Protein AF-A0A0F9GEH4-F1 (afdb_monomer)

InterPro domains:
  IPR027417 P-loop containing nucleoside triphosphate hydrolase [G3DSA:3.40.50.300] (34-247)

Mean predicted aligned error: 7.77 Å

Structure (mmCIF, N/CA/C/O backbone):
data_AF-A0A0F9GEH4-F1
#
_entry.id   AF-A0A0F9GEH4-F1
#
loop_
_atom_site.group_PDB
_atom_site.id
_atom_site.type_symbol
_atom_site.label_atom_id
_atom_site.label_alt_id
_atom_site.label_comp_id
_atom_site.label_asym_id
_atom_site.label_entity_id
_atom_site.label_seq_id
_atom_site.pdbx_PDB_ins_code
_atom_site.Cartn_x
_atom_site.Cartn_y
_atom_site.Cartn_z
_atom_site.occupancy
_atom_site.B_iso_or_equiv
_atom_site.auth_seq_id
_atom_site.auth_comp_id
_atom_site.auth_asym_id
_atom_site.auth_atom_id
_atom_site.pdbx_PDB_model_num
ATOM 1 N N . MET A 1 1 ? -7.990 -0.704 -14.521 1.00 77.12 1 MET A N 1
ATOM 2 C CA . MET A 1 1 ? -7.442 -1.407 -15.724 1.00 77.12 1 MET A CA 1
ATOM 3 C C . MET A 1 1 ? -7.759 -2.908 -15.688 1.00 77.12 1 MET A C 1
ATOM 5 O O . MET A 1 1 ? -7.984 -3.430 -14.604 1.00 77.12 1 MET A O 1
ATOM 9 N N . LYS A 1 2 ? -7.783 -3.627 -16.829 1.00 74.94 2 LYS A N 1
ATOM 10 C CA . LYS A 1 2 ? -7.900 -5.105 -16.819 1.00 74.94 2 LYS A CA 1
ATOM 11 C C . LYS A 1 2 ? -6.582 -5.703 -16.314 1.00 74.94 2 LYS A C 1
ATOM 13 O O . LYS A 1 2 ? -5.524 -5.349 -16.824 1.00 74.94 2 LYS A O 1
ATOM 18 N N . VAL A 1 3 ? -6.656 -6.581 -15.318 1.00 84.31 3 VAL A N 1
ATOM 19 C CA . VAL A 1 3 ? -5.496 -7.221 -14.681 1.00 84.31 3 VAL A CA 1
ATOM 20 C C . VAL A 1 3 ? -5.747 -8.722 -14.561 1.00 84.31 3 VAL A C 1
ATOM 22 O O . VAL A 1 3 ? -6.878 -9.144 -14.318 1.00 84.31 3 VAL A O 1
ATOM 25 N N . SER A 1 4 ? -4.707 -9.521 -14.772 1.00 85.62 4 SER A N 1
ATOM 26 C CA . SER A 1 4 ? -4.730 -10.982 -14.672 1.00 85.62 4 SER A CA 1
ATOM 27 C C . SER A 1 4 ? -3.467 -11.463 -13.976 1.00 85.62 4 SER A C 1
ATOM 29 O O . SER A 1 4 ? -2.444 -10.789 -14.054 1.00 85.62 4 SER A O 1
ATOM 31 N N . SER A 1 5 ? -3.526 -12.640 -13.355 1.00 92.88 5 SER A N 1
ATOM 32 C CA . SER A 1 5 ? -2.370 -13.247 -12.693 1.00 92.88 5 SER A CA 1
ATOM 33 C C . SER A 1 5 ? -2.128 -14.695 -13.158 1.00 92.88 5 SER A C 1
ATOM 35 O O . SER A 1 5 ? -2.319 -15.642 -12.395 1.00 92.88 5 SER A O 1
ATOM 37 N N . PRO A 1 6 ? -1.817 -14.908 -14.453 1.00 95.94 6 PRO A N 1
ATOM 38 C CA . PRO A 1 6 ? -1.678 -16.251 -15.016 1.00 95.94 6 PRO A CA 1
ATOM 39 C C . PRO A 1 6 ? -0.417 -16.990 -14.549 1.00 95.94 6 PRO A C 1
ATOM 41 O O . PRO A 1 6 ? -0.386 -18.215 -14.610 1.00 95.94 6 PRO A O 1
ATOM 44 N N . PHE A 1 7 ? 0.614 -16.285 -14.079 1.00 97.12 7 PHE A N 1
ATOM 45 C CA . PHE A 1 7 ? 1.935 -16.850 -13.797 1.00 97.12 7 PHE A CA 1
ATOM 46 C C . PHE A 1 7 ? 2.242 -16.965 -12.303 1.00 97.12 7 PHE A C 1
ATOM 48 O O . PHE A 1 7 ? 3.172 -17.682 -11.938 1.00 97.12 7 PHE A O 1
ATOM 55 N N . ALA A 1 8 ? 1.471 -16.319 -11.423 1.00 94.81 8 ALA A N 1
ATOM 56 C CA . ALA A 1 8 ? 1.727 -16.315 -9.980 1.00 94.81 8 ALA A CA 1
ATOM 57 C C . ALA A 1 8 ? 1.872 -17.708 -9.351 1.00 94.81 8 ALA A C 1
ATOM 59 O O . ALA A 1 8 ? 2.676 -17.881 -8.439 1.00 94.81 8 ALA A O 1
ATOM 60 N N . HIS A 1 9 ? 1.162 -18.712 -9.870 1.00 95.62 9 HIS A N 1
ATOM 61 C CA . HIS A 1 9 ? 1.244 -20.097 -9.397 1.00 95.62 9 HIS A CA 1
ATOM 62 C C . HIS A 1 9 ? 2.633 -20.743 -9.585 1.00 95.62 9 HIS A C 1
ATOM 64 O O . HIS A 1 9 ? 2.925 -21.762 -8.964 1.00 95.62 9 HIS A O 1
ATOM 70 N N . HIS A 1 10 ? 3.510 -20.159 -10.411 1.00 96.38 10 HIS A N 1
ATOM 71 C CA . HIS A 1 10 ? 4.898 -20.600 -10.559 1.00 96.38 10 HIS A CA 1
ATOM 72 C C . HIS A 1 10 ? 5.825 -20.104 -9.442 1.00 96.38 10 HIS A C 1
ATOM 74 O O . HIS A 1 10 ? 6.960 -20.580 -9.349 1.00 96.38 10 HIS A O 1
ATOM 80 N N . ILE A 1 11 ? 5.383 -19.142 -8.625 1.00 97.12 11 ILE A N 1
ATOM 81 C CA . ILE A 1 11 ? 6.190 -18.545 -7.561 1.00 97.12 11 ILE A CA 1
ATOM 82 C C . ILE A 1 11 ? 5.881 -19.239 -6.232 1.00 97.12 11 ILE A C 1
ATOM 84 O O . ILE A 1 11 ? 4.749 -19.155 -5.754 1.00 97.12 11 ILE A O 1
ATOM 88 N N . PRO A 1 12 ? 6.869 -19.879 -5.581 1.00 97.25 12 PRO A N 1
ATOM 89 C CA . PRO A 1 12 ? 6.670 -20.411 -4.240 1.00 97.25 12 PRO A CA 1
ATOM 90 C C . PRO A 1 12 ? 6.350 -19.297 -3.237 1.00 97.25 12 PRO A C 1
ATOM 92 O O . PRO A 1 12 ? 6.928 -18.205 -3.293 1.00 97.25 12 PRO A O 1
ATOM 95 N N . VAL A 1 13 ? 5.439 -19.600 -2.311 1.00 94.69 13 VAL A N 1
ATOM 96 C CA . VAL A 1 13 ? 4.914 -18.658 -1.306 1.00 94.69 13 VAL A CA 1
ATOM 97 C C . VAL A 1 13 ? 5.566 -18.809 0.072 1.00 94.69 13 VAL A C 1
ATOM 99 O O . VAL A 1 13 ? 5.227 -18.087 1.004 1.00 94.69 13 VAL A O 1
ATOM 102 N N . ASP A 1 14 ? 6.525 -19.722 0.216 1.00 94.88 14 ASP A N 1
ATOM 103 C CA . ASP A 1 14 ? 7.392 -19.814 1.386 1.00 94.88 14 ASP A CA 1
ATOM 104 C C . ASP A 1 14 ? 8.752 -19.152 1.107 1.00 94.88 14 ASP A C 1
ATOM 106 O O . ASP A 1 14 ? 9.220 -19.092 -0.032 1.00 94.88 14 ASP A O 1
ATOM 110 N N . ILE A 1 15 ? 9.416 -18.657 2.153 1.00 93.12 15 ILE A N 1
ATOM 111 C CA . ILE A 1 15 ? 10.664 -17.891 2.009 1.00 93.12 15 ILE A CA 1
ATOM 112 C C . ILE A 1 15 ? 11.769 -18.723 1.341 1.00 93.12 15 ILE A C 1
ATOM 114 O O . ILE A 1 15 ? 12.485 -18.215 0.476 1.00 93.12 15 ILE A O 1
ATOM 118 N N . VAL A 1 16 ? 11.933 -19.991 1.730 1.00 95.62 16 VAL A N 1
ATOM 119 C CA . VAL A 1 16 ? 13.042 -20.832 1.255 1.00 95.62 16 VAL A CA 1
ATOM 120 C C . VAL A 1 16 ? 12.836 -21.198 -0.211 1.00 95.62 16 VAL A C 1
ATOM 122 O O . VAL A 1 16 ? 13.733 -20.981 -1.031 1.00 95.62 16 VAL A O 1
ATOM 125 N N . GLY A 1 17 ? 11.650 -21.694 -0.556 1.00 97.88 17 GLY A N 1
ATOM 126 C CA . GLY A 1 17 ? 11.253 -22.020 -1.917 1.00 97.88 17 GLY A CA 1
ATOM 127 C C . GLY A 1 17 ? 11.332 -20.805 -2.837 1.00 97.88 17 GLY A C 1
ATOM 128 O O . GLY A 1 17 ? 11.853 -20.915 -3.950 1.00 97.88 17 GLY A O 1
ATOM 129 N N . ASN A 1 18 ? 10.905 -19.630 -2.365 1.00 97.94 18 ASN A N 1
ATOM 130 C CA . ASN A 1 18 ? 10.960 -18.391 -3.136 1.00 97.94 18 ASN A CA 1
ATOM 131 C C . ASN A 1 18 ? 12.408 -17.975 -3.439 1.00 97.94 18 ASN A C 1
ATOM 133 O O . ASN A 1 18 ? 12.749 -17.715 -4.592 1.00 97.94 18 ASN A O 1
ATOM 137 N N . LEU A 1 19 ? 13.299 -17.998 -2.442 1.00 96.38 19 LEU A N 1
ATOM 138 C CA . LEU A 1 19 ? 14.721 -17.691 -2.644 1.00 96.38 19 LEU A CA 1
ATOM 139 C C . LEU A 1 19 ? 15.404 -18.689 -3.589 1.00 96.38 19 LEU A C 1
ATOM 141 O O . LEU A 1 19 ? 16.197 -18.293 -4.447 1.00 96.38 19 LEU A O 1
ATOM 145 N N . GLN A 1 20 ? 15.079 -19.980 -3.477 1.00 98.06 20 GLN A N 1
ATOM 146 C CA . GLN A 1 20 ? 15.567 -20.994 -4.413 1.00 98.06 20 GLN A CA 1
ATOM 147 C C . GLN A 1 20 ? 15.052 -20.747 -5.835 1.00 98.06 20 GLN A C 1
ATOM 149 O O . GLN A 1 20 ? 15.813 -20.900 -6.791 1.00 98.06 20 GLN A O 1
ATOM 154 N N . TRP A 1 21 ? 13.787 -20.348 -5.985 1.00 98.25 21 TRP A N 1
ATOM 155 C CA . TRP A 1 21 ? 13.207 -19.979 -7.274 1.00 98.25 21 TRP A CA 1
ATOM 156 C C . TRP A 1 21 ? 13.926 -18.772 -7.885 1.00 98.25 21 TRP A C 1
ATOM 158 O O . TRP A 1 21 ? 14.395 -18.869 -9.018 1.00 98.25 21 TRP A O 1
ATOM 168 N N . ARG A 1 22 ? 14.135 -17.697 -7.114 1.00 97.69 22 ARG A N 1
ATOM 169 C CA . ARG A 1 22 ? 14.882 -16.504 -7.555 1.00 97.69 22 ARG A CA 1
ATOM 170 C C . ARG A 1 22 ? 16.289 -16.862 -8.031 1.00 97.69 22 ARG A C 1
ATOM 172 O O . ARG A 1 22 ? 16.718 -16.400 -9.086 1.00 97.69 22 ARG A O 1
ATOM 179 N N . ARG A 1 23 ? 16.987 -17.744 -7.301 1.00 97.50 23 ARG A N 1
ATOM 180 C CA . ARG A 1 23 ? 18.309 -18.255 -7.701 1.00 97.50 23 ARG A CA 1
ATOM 181 C C . ARG A 1 23 ? 18.257 -18.998 -9.036 1.00 97.50 23 ARG A C 1
ATOM 183 O O . ARG A 1 23 ? 19.131 -18.793 -9.869 1.00 97.50 23 ARG A O 1
ATOM 190 N N . ARG A 1 24 ? 17.251 -19.856 -9.249 1.00 98.12 24 ARG A N 1
ATOM 191 C CA . ARG A 1 24 ? 17.086 -20.584 -10.520 1.00 98.12 24 ARG A CA 1
ATOM 192 C C . ARG A 1 24 ? 16.844 -19.633 -11.688 1.00 98.12 24 ARG A C 1
ATOM 194 O O . ARG A 1 24 ? 17.466 -19.814 -12.727 1.00 98.12 24 ARG A O 1
ATOM 201 N N . VAL A 1 25 ? 15.995 -18.619 -11.507 1.0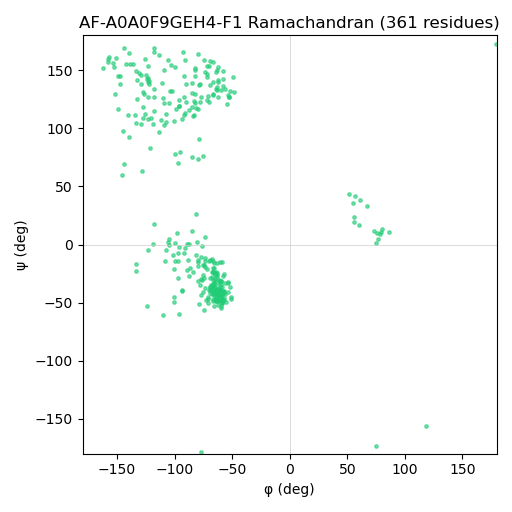0 98.00 25 VAL A N 1
ATOM 202 C CA . VAL A 1 25 ? 15.764 -17.598 -12.539 1.00 98.00 25 VAL A CA 1
ATOM 203 C C . VAL A 1 25 ? 17.054 -16.854 -12.862 1.00 98.00 25 VAL A C 1
ATOM 205 O O . VAL A 1 25 ? 17.407 -16.750 -14.031 1.00 98.00 25 VAL A O 1
ATOM 208 N N . LEU A 1 26 ? 17.792 -16.402 -11.845 1.00 96.88 26 LEU A N 1
ATOM 209 C CA . LEU A 1 26 ? 19.063 -15.710 -12.050 1.00 96.88 26 LEU A CA 1
ATOM 210 C C . LEU A 1 26 ? 20.070 -16.577 -12.816 1.00 96.88 26 LEU A C 1
ATOM 212 O O . LEU A 1 26 ? 20.634 -16.115 -13.801 1.00 96.88 26 LEU A O 1
ATOM 216 N N . ASN A 1 27 ? 20.262 -17.833 -12.402 1.00 97.94 27 ASN A N 1
ATOM 217 C CA . ASN A 1 27 ? 21.164 -18.754 -13.094 1.00 97.94 27 ASN A CA 1
ATOM 218 C C . ASN A 1 27 ? 20.747 -18.952 -14.553 1.00 97.94 27 ASN A C 1
ATOM 220 O O . ASN A 1 27 ? 21.594 -18.911 -15.438 1.00 97.94 27 ASN A O 1
ATOM 224 N N . ARG A 1 28 ? 19.441 -19.086 -14.816 1.00 98.06 28 ARG A N 1
ATOM 225 C CA . ARG A 1 28 ? 18.936 -19.240 -16.179 1.00 98.06 28 ARG A CA 1
ATOM 226 C C . ARG A 1 28 ? 19.199 -18.004 -17.042 1.00 98.06 28 ARG A C 1
ATOM 228 O O . ARG A 1 28 ? 19.584 -18.170 -18.190 1.00 98.06 28 ARG A O 1
ATOM 235 N N . VAL A 1 29 ? 19.036 -16.795 -16.499 1.00 97.75 29 VAL A N 1
ATOM 236 C CA . VAL A 1 29 ? 19.372 -15.543 -17.207 1.00 97.75 29 VAL A CA 1
ATOM 237 C C . VAL A 1 29 ? 20.875 -15.442 -17.489 1.00 97.75 29 VAL A C 1
ATOM 239 O O . VAL A 1 29 ? 21.269 -14.941 -18.536 1.00 97.75 29 VAL A O 1
ATOM 242 N N . LEU A 1 30 ? 21.727 -15.915 -16.575 1.00 96.31 30 LEU A N 1
ATOM 243 C CA . LEU A 1 30 ? 23.180 -15.923 -16.784 1.00 96.31 30 LEU A CA 1
ATOM 244 C C . LEU A 1 30 ? 23.610 -16.919 -17.871 1.00 96.31 30 LEU A C 1
ATOM 246 O O . LEU A 1 30 ? 24.537 -16.631 -18.622 1.00 96.31 30 LEU A O 1
ATOM 250 N N . GLU A 1 31 ? 22.949 -18.074 -17.952 1.00 97.75 31 GLU A N 1
ATOM 251 C CA . GLU A 1 31 ? 23.182 -19.083 -18.994 1.00 97.75 31 GLU A CA 1
ATOM 252 C C . GLU A 1 31 ? 22.621 -18.656 -20.359 1.00 97.75 31 GLU A C 1
ATOM 254 O O . GLU A 1 31 ? 23.223 -18.929 -21.395 1.00 97.75 31 GLU A O 1
ATOM 259 N N . ASP A 1 32 ? 21.463 -17.998 -20.357 1.00 97.69 32 ASP A N 1
ATOM 260 C CA . ASP A 1 32 ? 20.712 -17.586 -21.538 1.00 97.69 32 ASP A CA 1
ATOM 261 C C . ASP A 1 32 ? 20.126 -16.179 -21.314 1.00 97.69 32 ASP A C 1
ATOM 263 O O . ASP A 1 32 ? 19.021 -16.043 -20.775 1.00 97.69 32 ASP A O 1
ATOM 267 N N . PRO A 1 33 ? 20.844 -15.115 -21.728 1.00 95.69 33 PRO A N 1
ATOM 268 C CA . PRO A 1 33 ? 20.407 -13.736 -21.515 1.00 95.69 33 PRO A CA 1
ATOM 269 C C . PRO A 1 33 ? 19.035 -13.404 -22.110 1.00 95.69 33 PRO A C 1
ATOM 271 O O . PRO A 1 33 ? 18.348 -12.531 -21.583 1.00 95.69 33 PRO A O 1
ATOM 274 N N . SER A 1 34 ? 18.592 -14.120 -23.152 1.00 96.50 34 SER A N 1
ATOM 275 C CA . SER A 1 34 ? 17.262 -13.921 -23.751 1.00 96.50 34 SER A CA 1
ATOM 276 C C . SER A 1 34 ? 16.120 -14.298 -22.799 1.00 96.50 34 SER A C 1
ATOM 278 O O . SER A 1 34 ? 14.996 -13.811 -22.927 1.00 96.50 34 SER A O 1
ATOM 280 N N . TYR A 1 35 ? 16.406 -15.110 -21.775 1.00 98.00 35 TYR A N 1
ATOM 281 C CA . TYR A 1 35 ? 15.436 -15.459 -20.744 1.00 98.00 35 TYR A CA 1
ATOM 282 C C . TYR A 1 35 ? 15.002 -14.245 -19.907 1.00 98.00 35 TYR A C 1
ATOM 284 O O . TYR A 1 35 ? 13.892 -14.240 -19.370 1.00 98.00 35 TYR A O 1
ATOM 292 N N . ALA A 1 36 ? 15.830 -13.194 -19.825 1.00 97.62 36 ALA A N 1
ATOM 293 C CA . ALA A 1 36 ? 15.451 -11.946 -19.164 1.00 97.62 36 ALA A CA 1
ATOM 294 C C . ALA A 1 36 ? 14.219 -11.308 -19.826 1.00 97.62 36 ALA A C 1
ATOM 296 O O . ALA A 1 36 ? 13.314 -10.877 -19.114 1.00 97.62 36 ALA A O 1
ATOM 297 N N . ASP A 1 37 ? 14.131 -11.335 -21.160 1.00 97.06 37 ASP A N 1
ATOM 298 C CA . ASP A 1 37 ? 12.994 -10.781 -21.905 1.00 97.06 37 ASP A CA 1
ATOM 299 C C . ASP A 1 37 ? 11.702 -11.564 -21.636 1.00 97.06 37 ASP A C 1
ATOM 301 O O . ASP A 1 37 ? 10.622 -10.984 -21.516 1.00 97.06 37 ASP A O 1
ATOM 305 N N . ILE A 1 38 ? 11.805 -12.888 -21.476 1.00 97.25 38 ILE A N 1
ATOM 306 C CA . ILE A 1 38 ? 10.665 -13.749 -21.128 1.00 97.25 38 ILE A CA 1
ATOM 307 C C . ILE A 1 38 ? 10.137 -13.389 -19.734 1.00 97.25 38 ILE A C 1
ATOM 309 O O . ILE A 1 38 ? 8.933 -13.195 -19.547 1.00 97.25 38 ILE A O 1
ATOM 313 N N . ILE A 1 39 ? 11.035 -13.262 -18.753 1.00 98.19 39 ILE A N 1
ATOM 314 C CA . ILE A 1 39 ? 10.665 -12.871 -17.388 1.00 98.19 39 ILE A CA 1
ATOM 315 C C . ILE A 1 39 ? 10.103 -11.450 -17.362 1.00 98.19 39 ILE A C 1
ATOM 317 O O . ILE A 1 39 ? 9.093 -11.214 -16.700 1.00 98.19 39 ILE A O 1
ATOM 321 N N . TRP A 1 40 ? 10.697 -10.522 -18.113 1.00 98.06 40 TRP A N 1
ATOM 322 C CA . TRP A 1 40 ? 10.197 -9.158 -18.261 1.00 98.06 40 TRP A CA 1
ATOM 323 C C . TRP A 1 40 ? 8.748 -9.139 -18.748 1.00 98.06 40 TRP A C 1
ATOM 325 O O . TRP A 1 40 ? 7.892 -8.480 -18.155 1.00 98.06 40 TRP A O 1
ATOM 335 N N . GLN A 1 41 ? 8.445 -9.896 -19.807 1.00 96.81 41 GLN A N 1
ATOM 336 C CA . GLN A 1 41 ? 7.089 -10.002 -20.342 1.00 96.81 41 GLN A CA 1
ATOM 337 C C . GLN A 1 41 ? 6.119 -10.578 -19.308 1.00 96.81 41 GLN A C 1
ATOM 339 O O . GLN A 1 41 ? 5.050 -9.996 -19.102 1.00 96.81 41 GLN A O 1
ATOM 344 N N . ALA A 1 42 ? 6.500 -11.652 -18.608 1.00 97.56 42 ALA A N 1
ATOM 345 C CA . ALA A 1 42 ? 5.682 -12.234 -17.544 1.00 97.56 42 ALA A CA 1
ATOM 346 C C . ALA A 1 42 ? 5.392 -11.217 -16.426 1.00 97.56 42 ALA A C 1
ATOM 348 O O . ALA A 1 42 ? 4.232 -11.019 -16.062 1.00 97.56 42 ALA A O 1
ATOM 349 N N . CYS A 1 43 ? 6.419 -10.504 -15.955 1.00 98.19 43 CYS A N 1
ATOM 350 C CA . CYS A 1 43 ? 6.288 -9.429 -14.972 1.00 98.19 43 CYS A CA 1
ATOM 351 C C . CYS A 1 43 ? 5.373 -8.302 -15.466 1.00 98.19 43 CYS A C 1
ATOM 353 O O . CYS A 1 43 ? 4.544 -7.813 -14.706 1.00 98.19 43 CYS A O 1
ATOM 355 N N . SER A 1 44 ? 5.463 -7.921 -16.743 1.00 97.19 44 SER A N 1
ATOM 356 C CA . SER A 1 44 ? 4.635 -6.855 -17.318 1.00 97.19 44 SER A CA 1
ATOM 357 C C . SER A 1 44 ? 3.142 -7.202 -17.399 1.00 97.19 44 SER A C 1
ATOM 359 O O . SER A 1 44 ? 2.297 -6.299 -17.445 1.00 97.19 44 SER A O 1
ATOM 361 N N . ILE A 1 45 ? 2.806 -8.495 -17.422 1.00 97.00 45 ILE A N 1
ATOM 362 C CA . ILE A 1 45 ? 1.434 -9.012 -17.513 1.00 97.00 45 ILE A CA 1
ATOM 363 C C . ILE A 1 45 ? 0.860 -9.290 -16.121 1.00 97.00 45 ILE A C 1
ATOM 365 O O . ILE A 1 45 ? -0.311 -8.990 -15.880 1.00 97.00 45 ILE A O 1
ATOM 369 N N . ASP A 1 46 ? 1.674 -9.841 -15.220 1.00 98.12 46 ASP A N 1
ATOM 370 C CA . ASP A 1 46 ? 1.243 -10.383 -13.934 1.00 98.12 46 ASP A CA 1
ATOM 371 C C . ASP A 1 46 ? 1.903 -9.643 -12.751 1.00 98.12 46 ASP A C 1
ATOM 373 O O . ASP A 1 46 ? 3.073 -9.891 -12.433 1.00 98.12 46 ASP A O 1
ATOM 377 N N . PRO A 1 47 ? 1.161 -8.760 -12.052 1.00 98.12 47 PRO A N 1
ATOM 378 C CA . PRO A 1 47 ? 1.705 -8.004 -10.926 1.00 98.12 47 PRO A CA 1
ATOM 379 C C . PRO A 1 47 ? 2.087 -8.897 -9.745 1.00 98.12 47 PRO A C 1
ATOM 381 O O . PRO A 1 47 ? 3.028 -8.583 -9.024 1.00 98.12 47 PRO A O 1
ATOM 384 N N . ILE A 1 48 ? 1.392 -10.017 -9.536 1.00 98.38 48 ILE A N 1
ATOM 385 C CA . ILE A 1 48 ? 1.665 -10.910 -8.406 1.00 98.38 48 ILE A CA 1
ATOM 386 C C . ILE A 1 48 ? 2.936 -11.710 -8.677 1.00 98.38 48 ILE A C 1
ATOM 388 O O . ILE A 1 48 ? 3.772 -11.844 -7.785 1.00 98.38 48 ILE A O 1
ATOM 392 N N . PHE A 1 49 ? 3.121 -12.180 -9.915 1.00 98.50 49 PHE A N 1
ATOM 393 C CA . PHE A 1 49 ? 4.372 -12.807 -10.345 1.00 98.50 49 PHE A CA 1
ATOM 394 C C . PHE A 1 49 ? 5.563 -11.862 -10.153 1.00 98.50 49 PHE A C 1
ATOM 396 O O . PHE A 1 49 ? 6.577 -12.259 -9.580 1.00 98.50 49 PHE A O 1
ATOM 403 N N . TYR A 1 50 ? 5.420 -10.599 -10.565 1.00 98.56 50 TYR A N 1
ATOM 404 C CA . TYR A 1 50 ? 6.455 -9.583 -10.396 1.00 98.56 50 TYR A CA 1
ATOM 405 C C . TYR A 1 50 ? 6.775 -9.302 -8.917 1.00 98.56 50 TYR A C 1
ATOM 407 O O . TYR A 1 50 ? 7.934 -9.401 -8.507 1.00 98.56 50 TYR A O 1
ATOM 415 N N . ILE A 1 51 ? 5.760 -9.015 -8.093 1.00 98.31 51 ILE A N 1
ATOM 416 C CA . ILE A 1 51 ? 5.954 -8.656 -6.679 1.00 98.31 51 ILE A CA 1
ATOM 417 C C . ILE A 1 51 ? 6.520 -9.844 -5.890 1.00 98.31 51 ILE A C 1
ATOM 419 O O . ILE A 1 51 ? 7.582 -9.715 -5.278 1.00 98.31 51 ILE A O 1
ATOM 423 N N . ASN A 1 52 ? 5.886 -11.020 -5.955 1.00 98.44 52 ASN A N 1
ATOM 424 C CA . ASN A 1 52 ? 6.347 -12.195 -5.208 1.00 98.44 52 ASN A CA 1
ATOM 425 C C . ASN A 1 52 ? 7.706 -12.699 -5.716 1.00 98.44 52 ASN A C 1
ATOM 427 O O . ASN A 1 52 ? 8.519 -13.208 -4.935 1.00 98.44 52 ASN A O 1
ATOM 431 N N . GLY A 1 53 ? 7.955 -12.584 -7.023 1.00 98.00 53 GLY A N 1
ATOM 432 C CA . GLY A 1 53 ? 9.167 -13.067 -7.674 1.00 98.00 53 GLY A CA 1
ATOM 433 C C . GLY A 1 53 ? 10.381 -12.165 -7.465 1.00 98.00 53 GLY A C 1
ATOM 434 O O . GLY A 1 53 ? 11.485 -12.682 -7.322 1.00 98.00 53 GLY A O 1
ATOM 435 N N . PHE A 1 54 ? 10.205 -10.842 -7.404 1.00 98.00 54 PHE A N 1
ATOM 436 C CA . PHE A 1 54 ? 11.335 -9.901 -7.433 1.00 98.00 54 PHE A CA 1
ATOM 437 C C . PHE A 1 54 ? 11.266 -8.796 -6.380 1.00 98.00 54 PHE A C 1
ATOM 439 O O . PHE A 1 54 ? 12.312 -8.311 -5.951 1.00 98.00 54 PHE A O 1
ATOM 446 N N . GLY A 1 55 ? 10.081 -8.468 -5.867 1.00 97.56 55 GLY A N 1
ATOM 447 C CA . GLY A 1 55 ? 9.914 -7.471 -4.814 1.00 97.56 55 GLY A CA 1
ATOM 448 C C . GLY A 1 55 ? 10.600 -7.865 -3.504 1.00 97.56 55 GLY A C 1
ATOM 449 O O . GLY A 1 55 ? 10.723 -9.049 -3.167 1.00 97.56 55 GLY A O 1
ATOM 450 N N . TYR A 1 56 ? 11.029 -6.857 -2.749 1.00 97.38 56 TYR A N 1
ATOM 451 C CA . TYR A 1 56 ? 11.545 -6.991 -1.389 1.00 97.38 56 TYR A CA 1
ATOM 452 C C . TYR A 1 56 ? 10.861 -5.983 -0.465 1.00 97.38 56 TYR A C 1
ATOM 454 O O . TYR A 1 56 ? 10.530 -4.874 -0.879 1.00 97.38 56 TYR A O 1
ATOM 462 N N . THR A 1 57 ? 10.687 -6.360 0.797 1.00 95.44 57 THR A N 1
ATOM 463 C CA . THR A 1 57 ? 10.225 -5.487 1.881 1.00 95.44 57 THR A CA 1
ATOM 464 C C . THR A 1 57 ? 11.280 -5.372 2.968 1.00 95.44 57 THR A C 1
ATOM 466 O O . THR A 1 57 ? 12.243 -6.141 3.035 1.00 95.44 57 THR A O 1
ATOM 469 N N . TYR A 1 58 ? 11.073 -4.383 3.831 1.00 94.25 58 TYR A N 1
ATOM 470 C CA . TYR A 1 58 ? 11.916 -4.108 4.979 1.00 94.25 58 TYR A CA 1
ATOM 471 C C . TYR A 1 58 ? 11.124 -4.254 6.278 1.00 94.25 58 TYR A C 1
ATOM 473 O O . TYR A 1 58 ? 10.080 -3.621 6.451 1.00 94.25 58 TYR A O 1
ATOM 481 N N . ASN A 1 59 ? 11.646 -5.056 7.202 1.00 91.62 59 ASN A N 1
ATOM 482 C CA . ASN A 1 59 ? 11.137 -5.195 8.555 1.00 91.62 59 ASN A CA 1
ATOM 483 C C . ASN A 1 59 ? 12.288 -5.022 9.565 1.00 91.62 59 ASN A C 1
ATOM 485 O O . ASN A 1 59 ? 13.058 -5.961 9.775 1.00 91.62 59 ASN A O 1
ATOM 489 N N . PRO A 1 60 ? 12.393 -3.863 10.244 1.00 89.44 60 PRO A N 1
ATOM 490 C CA . PRO A 1 60 ? 13.484 -3.597 11.183 1.00 89.44 60 PRO A CA 1
ATOM 491 C C . PRO A 1 60 ? 13.437 -4.476 12.441 1.00 89.44 60 PRO A C 1
ATOM 493 O O . PRO A 1 60 ? 14.405 -4.513 13.191 1.00 89.44 60 PRO A O 1
ATOM 496 N N . ARG A 1 61 ? 12.325 -5.181 12.697 1.00 88.00 61 ARG A N 1
ATOM 497 C CA . ARG A 1 61 ? 12.185 -6.080 13.854 1.00 88.00 61 ARG A CA 1
ATOM 498 C C . ARG A 1 61 ? 12.963 -7.387 13.668 1.00 88.00 61 ARG A C 1
ATOM 500 O O . ARG A 1 61 ? 13.213 -8.089 14.640 1.00 88.00 61 ARG A O 1
ATOM 507 N N . LEU A 1 62 ? 13.348 -7.715 12.433 1.00 88.06 62 LEU A N 1
ATOM 508 C CA . LEU A 1 62 ? 14.147 -8.894 12.106 1.00 88.06 62 LEU A CA 1
ATOM 509 C C . LEU A 1 62 ? 15.625 -8.508 12.035 1.00 88.06 62 LEU A C 1
ATOM 511 O O . LEU A 1 62 ? 16.166 -8.308 10.951 1.00 88.06 62 LEU A O 1
ATOM 515 N N . VAL A 1 63 ? 16.261 -8.389 13.203 1.00 81.75 63 VAL A N 1
ATOM 516 C CA . VAL A 1 63 ? 17.610 -7.810 13.368 1.00 81.75 63 VAL A CA 1
ATOM 517 C C . VAL A 1 63 ? 18.647 -8.424 12.421 1.00 81.75 63 VAL A C 1
ATOM 519 O O . VAL A 1 63 ? 19.400 -7.697 11.782 1.00 81.75 63 VAL A O 1
ATOM 522 N N . GLU A 1 64 ? 18.668 -9.750 12.276 1.00 86.31 64 GLU A N 1
ATOM 523 C CA . GLU A 1 64 ? 19.660 -10.430 11.431 1.00 86.31 64 GLU A CA 1
ATOM 524 C C . GLU A 1 64 ? 19.367 -10.318 9.929 1.00 86.31 64 GLU A C 1
ATOM 526 O O . GLU A 1 64 ? 20.278 -10.370 9.102 1.00 86.31 64 GLU A O 1
ATOM 531 N N . ARG A 1 65 ? 18.086 -10.224 9.552 1.00 87.12 65 ARG A N 1
ATOM 532 C CA . ARG A 1 65 ? 17.624 -10.290 8.156 1.00 87.12 65 ARG A CA 1
ATOM 533 C C . ARG A 1 65 ? 16.445 -9.342 7.934 1.00 87.12 65 ARG A C 1
ATOM 535 O O . ARG A 1 65 ? 15.326 -9.798 7.696 1.00 87.12 65 ARG A O 1
ATOM 542 N N . PRO A 1 66 ? 16.679 -8.020 7.981 1.00 89.50 66 PRO A N 1
ATOM 543 C CA . PRO A 1 66 ? 15.596 -7.049 7.898 1.00 89.50 66 PRO A CA 1
ATOM 544 C C . PRO A 1 66 ? 15.027 -6.923 6.480 1.00 89.50 66 PRO A C 1
ATOM 546 O O . PRO A 1 66 ? 13.910 -6.445 6.309 1.00 89.50 66 PRO A O 1
ATOM 549 N N . ARG A 1 67 ? 15.771 -7.361 5.456 1.00 93.81 67 ARG A N 1
ATOM 550 C CA . ARG A 1 67 ? 15.302 -7.449 4.069 1.00 93.81 67 ARG A CA 1
ATOM 551 C C . ARG A 1 67 ? 14.682 -8.819 3.806 1.00 93.81 67 ARG A C 1
ATOM 553 O O . ARG A 1 67 ? 15.377 -9.831 3.899 1.00 93.81 67 ARG A O 1
ATOM 560 N N . LEU A 1 68 ? 13.422 -8.839 3.381 1.00 93.75 68 LEU A N 1
ATOM 561 C CA . LEU A 1 68 ? 12.672 -10.061 3.089 1.00 93.75 68 LEU A CA 1
ATOM 562 C C . LEU A 1 68 ? 12.103 -10.044 1.668 1.00 93.75 68 LEU A C 1
ATOM 564 O O . LEU A 1 68 ? 11.713 -8.975 1.197 1.00 93.75 68 LEU A O 1
ATOM 568 N N . PRO A 1 69 ? 12.015 -11.198 0.978 1.00 96.56 69 PRO A N 1
ATOM 569 C CA . PRO A 1 69 ? 11.201 -11.306 -0.229 1.00 96.56 69 PRO A CA 1
ATOM 570 C C . PRO A 1 69 ? 9.778 -10.808 0.044 1.00 96.56 69 PRO A C 1
ATOM 572 O O . PRO A 1 69 ? 9.166 -11.201 1.040 1.00 96.56 69 PRO A O 1
ATOM 575 N N . PHE A 1 70 ? 9.246 -9.951 -0.829 1.00 97.38 70 PHE A N 1
ATOM 576 C CA . PHE A 1 70 ? 7.880 -9.456 -0.692 1.00 97.38 70 PHE A CA 1
ATOM 577 C C . PHE A 1 70 ? 6.877 -10.492 -1.202 1.00 97.38 70 PHE A C 1
ATOM 579 O O . PHE A 1 70 ? 6.296 -10.351 -2.272 1.00 97.38 70 PHE A O 1
ATOM 586 N N . ILE A 1 71 ? 6.685 -11.552 -0.426 1.00 97.38 71 ILE A N 1
ATOM 587 C CA . ILE A 1 71 ? 5.670 -12.562 -0.708 1.00 97.38 71 ILE A CA 1
ATOM 588 C C . ILE A 1 71 ? 4.339 -12.047 -0.164 1.00 97.38 71 ILE A C 1
ATOM 590 O O . ILE A 1 71 ? 4.169 -11.916 1.049 1.00 97.38 71 ILE A O 1
ATOM 594 N N . LEU A 1 72 ? 3.413 -11.722 -1.063 1.00 97.81 72 LEU A N 1
ATOM 595 C CA . LEU A 1 72 ? 2.093 -11.218 -0.706 1.00 97.81 72 LEU A CA 1
ATOM 596 C C . LEU A 1 72 ? 1.297 -12.278 0.055 1.00 97.81 72 LEU A C 1
ATOM 598 O O . LEU A 1 72 ? 1.191 -13.430 -0.369 1.00 97.81 72 LEU A O 1
ATOM 602 N N . TYR A 1 73 ? 0.665 -11.857 1.147 1.00 97.56 73 TYR A N 1
ATOM 603 C CA . TYR A 1 73 ? -0.363 -12.664 1.795 1.00 97.56 73 TYR A CA 1
ATOM 604 C C . TYR A 1 73 ? -1.622 -12.753 0.918 1.00 97.56 73 TYR A C 1
ATOM 606 O O . TYR A 1 73 ? -1.858 -11.849 0.114 1.00 97.56 73 TYR A O 1
ATOM 614 N N . PRO A 1 74 ? -2.486 -13.770 1.101 1.00 96.56 74 PRO A N 1
ATOM 615 C CA . PRO A 1 74 ? -3.687 -13.943 0.276 1.00 96.56 74 PRO A CA 1
ATOM 616 C C . PRO A 1 74 ? -4.558 -12.681 0.174 1.00 96.56 74 PRO A C 1
ATOM 618 O O . PRO A 1 74 ? -4.863 -12.225 -0.923 1.00 96.56 74 PRO A O 1
ATOM 621 N N . PHE A 1 75 ? -4.841 -12.019 1.302 1.00 97.25 75 PHE A N 1
ATOM 622 C CA . PHE A 1 75 ? -5.624 -10.776 1.303 1.00 97.25 75 PHE A CA 1
ATOM 623 C C . PHE A 1 75 ? -4.923 -9.609 0.580 1.00 97.25 75 PHE A C 1
ATOM 625 O O . PHE A 1 75 ? -5.578 -8.695 0.082 1.00 97.25 75 PHE A O 1
ATOM 632 N N . GLN A 1 76 ? -3.587 -9.618 0.520 1.00 98.19 76 GLN A N 1
ATOM 633 C CA . GLN A 1 76 ? -2.809 -8.615 -0.207 1.00 98.19 76 GLN A CA 1
ATOM 634 C C . GLN A 1 76 ? -2.790 -8.903 -1.709 1.00 98.19 76 GLN A C 1
ATOM 636 O O . GLN A 1 76 ? -2.767 -7.952 -2.485 1.00 98.19 76 GLN A O 1
ATOM 641 N N . VAL A 1 77 ? -2.842 -10.174 -2.126 1.00 97.81 77 VAL A N 1
ATOM 642 C CA . VAL A 1 77 ? -3.030 -10.558 -3.536 1.00 97.81 77 VAL A CA 1
ATOM 643 C C . VAL A 1 77 ? -4.352 -9.992 -4.048 1.00 97.81 77 VAL A C 1
ATOM 645 O O . VAL A 1 77 ? -4.356 -9.243 -5.027 1.00 97.81 77 VAL A O 1
ATOM 648 N N . ASP A 1 78 ? -5.451 -10.254 -3.337 1.00 96.38 78 ASP A N 1
ATOM 649 C CA . ASP A 1 78 ? -6.766 -9.696 -3.676 1.00 96.38 78 ASP A CA 1
ATOM 650 C C . ASP A 1 78 ? -6.740 -8.161 -3.668 1.00 96.38 78 ASP A C 1
ATOM 652 O O . ASP A 1 78 ? -7.254 -7.506 -4.579 1.00 96.38 78 ASP A O 1
ATOM 656 N N . GLY A 1 79 ? -6.065 -7.587 -2.669 1.00 97.44 79 GLY A N 1
ATOM 657 C CA . GLY A 1 79 ? -5.866 -6.153 -2.528 1.00 97.44 79 GLY A CA 1
ATOM 658 C C . GLY A 1 79 ? -5.152 -5.498 -3.712 1.00 97.44 79 GLY A C 1
ATOM 659 O O . GLY A 1 79 ? -5.658 -4.516 -4.250 1.00 97.44 79 GLY A O 1
ATOM 660 N N . ILE A 1 80 ? -4.008 -6.039 -4.153 1.00 98.00 80 ILE A N 1
ATOM 661 C CA . ILE A 1 80 ? -3.267 -5.543 -5.328 1.00 98.00 80 ILE A CA 1
ATOM 662 C C . ILE A 1 80 ? -4.163 -5.551 -6.566 1.00 98.00 80 ILE A C 1
ATOM 664 O O . ILE A 1 80 ? -4.225 -4.559 -7.297 1.00 98.00 80 ILE A O 1
ATOM 668 N N . LEU A 1 81 ? -4.863 -6.662 -6.806 1.00 97.38 81 LEU A N 1
ATOM 669 C CA . LEU A 1 81 ? -5.701 -6.812 -7.991 1.00 97.38 81 LEU A CA 1
ATOM 670 C C . LEU A 1 81 ? -6.861 -5.813 -7.985 1.00 97.38 81 LEU A C 1
ATOM 672 O O . LEU A 1 81 ? -7.170 -5.236 -9.027 1.00 97.38 81 LEU A O 1
ATOM 676 N N . GLU A 1 82 ? -7.483 -5.575 -6.832 1.00 97.38 82 GLU A N 1
ATOM 677 C CA . GLU A 1 82 ? -8.559 -4.592 -6.716 1.00 97.38 82 GLU A CA 1
ATOM 678 C C . GLU A 1 82 ? -8.053 -3.150 -6.847 1.00 97.38 82 GLU A C 1
ATOM 680 O O . GLU A 1 82 ? -8.670 -2.350 -7.549 1.00 97.38 82 GLU A O 1
ATOM 685 N N . ILE A 1 83 ? -6.888 -2.829 -6.278 1.00 98.44 83 ILE A N 1
ATOM 686 C CA . ILE A 1 83 ? -6.253 -1.515 -6.449 1.00 98.44 83 ILE A CA 1
ATOM 687 C C . ILE A 1 83 ? -5.979 -1.236 -7.933 1.00 98.44 83 ILE A C 1
ATOM 689 O O . ILE A 1 83 ? -6.347 -0.180 -8.443 1.00 98.44 83 ILE A O 1
ATOM 693 N N . ILE A 1 84 ? -5.404 -2.190 -8.673 1.00 98.12 84 ILE A N 1
ATOM 694 C CA . ILE A 1 84 ? -5.126 -2.020 -10.112 1.00 98.12 84 ILE A CA 1
ATOM 695 C C . ILE A 1 84 ? -6.423 -1.892 -10.936 1.00 98.12 84 ILE A C 1
ATOM 697 O O . ILE A 1 84 ? -6.465 -1.172 -11.945 1.00 98.12 84 ILE A O 1
ATOM 701 N N . LYS A 1 85 ? -7.504 -2.569 -10.528 1.00 97.00 85 LYS A N 1
ATOM 702 C CA . LYS A 1 85 ? -8.825 -2.396 -11.154 1.00 97.00 85 LYS A CA 1
ATOM 703 C C . LYS A 1 85 ? -9.368 -0.987 -10.929 1.00 97.00 85 LYS A C 1
ATOM 705 O O . LYS A 1 85 ? -9.840 -0.397 -11.903 1.00 97.00 85 LYS A O 1
ATOM 710 N N . ALA A 1 86 ? -9.254 -0.462 -9.708 1.00 97.25 86 ALA A N 1
ATOM 711 C CA . ALA A 1 86 ? -9.700 0.878 -9.335 1.00 97.25 86 ALA A CA 1
ATOM 712 C C . ALA A 1 86 ? -8.963 1.982 -10.102 1.00 97.25 86 ALA A C 1
ATOM 714 O O . ALA A 1 86 ? -9.605 2.923 -10.568 1.00 97.25 86 ALA A O 1
ATOM 715 N N . ILE A 1 87 ? -7.654 1.817 -10.339 1.00 97.31 87 ILE A N 1
ATOM 716 C CA . ILE A 1 87 ? -6.833 2.794 -11.066 1.00 97.31 87 ILE A CA 1
ATOM 717 C C . ILE A 1 87 ? -7.421 3.121 -12.449 1.00 97.31 87 ILE A C 1
ATOM 719 O O . ILE A 1 87 ? -7.593 2.250 -13.316 1.00 97.31 87 ILE A O 1
ATOM 723 N N . GLY A 1 88 ? -7.706 4.415 -12.632 1.00 93.75 88 GLY A N 1
ATOM 724 C CA . GLY A 1 88 ? -8.341 5.005 -13.812 1.00 93.75 88 GLY A CA 1
ATOM 725 C C . GLY A 1 88 ? -9.858 4.791 -13.916 1.00 93.75 88 GLY A C 1
ATOM 726 O O . GLY A 1 88 ? -10.436 5.162 -14.933 1.00 93.75 88 GLY A O 1
ATOM 727 N N . SER A 1 89 ? -10.500 4.184 -12.913 1.00 95.06 89 SER A N 1
ATOM 728 C CA . SER A 1 89 ? -11.912 3.784 -12.961 1.00 95.06 89 SER A CA 1
ATOM 729 C C . SER A 1 89 ? -12.765 4.351 -11.829 1.00 95.06 89 SER A C 1
ATOM 731 O O . SER A 1 89 ? -13.834 4.881 -12.120 1.00 95.06 89 SER A O 1
ATOM 733 N N . HIS A 1 90 ? -12.369 4.168 -10.569 1.00 96.44 90 HIS A N 1
ATOM 734 C CA . HIS A 1 90 ? -13.189 4.551 -9.420 1.00 96.44 90 HIS A CA 1
ATOM 735 C C . HIS A 1 90 ? -12.347 4.771 -8.163 1.00 96.44 90 HIS A C 1
ATOM 737 O O . HIS A 1 90 ? -11.220 4.289 -8.059 1.00 96.44 90 HIS A O 1
ATOM 743 N N . ASP A 1 91 ? -12.925 5.471 -7.190 1.00 98.25 91 ASP A N 1
ATOM 744 C CA . ASP A 1 91 ? -12.333 5.636 -5.866 1.00 98.25 91 ASP A CA 1
ATOM 745 C C . ASP A 1 91 ? -12.385 4.337 -5.050 1.00 98.25 91 ASP A C 1
ATOM 747 O O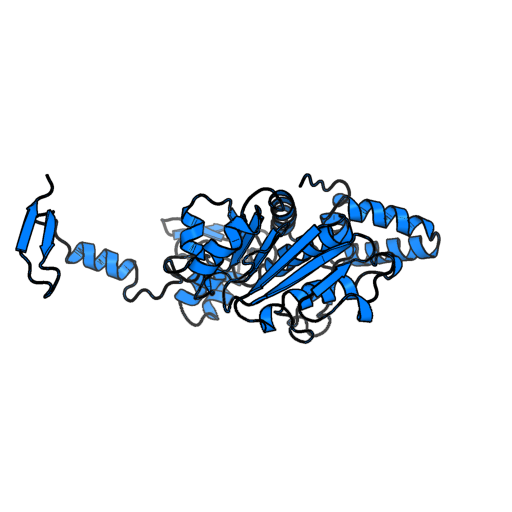 . ASP A 1 91 ? -13.371 3.594 -5.088 1.00 98.25 91 ASP A O 1
ATOM 751 N N . LEU A 1 92 ? -11.343 4.103 -4.255 1.00 98.56 92 LEU A N 1
ATOM 752 C CA . LEU A 1 92 ? -11.190 2.930 -3.406 1.00 98.56 92 LEU A CA 1
ATOM 753 C C . LEU A 1 92 ? -10.766 3.342 -1.997 1.00 98.56 92 LEU A C 1
ATOM 755 O O . LEU A 1 92 ? -9.752 4.011 -1.811 1.00 98.56 92 LEU A O 1
ATOM 759 N N . LEU A 1 93 ? -11.518 2.910 -0.992 1.00 98.62 93 LEU A N 1
ATOM 760 C CA . LEU A 1 93 ? -11.209 3.157 0.412 1.00 98.62 93 LEU A CA 1
ATOM 761 C C . LEU A 1 93 ? -10.667 1.881 1.065 1.00 98.62 93 LEU A C 1
ATOM 763 O O . LEU A 1 93 ? -11.331 0.850 1.067 1.00 98.62 93 LEU A O 1
ATOM 767 N N . ILE A 1 94 ? -9.461 1.946 1.618 1.00 98.56 94 ILE A N 1
ATOM 768 C CA . ILE A 1 94 ? -8.765 0.838 2.273 1.00 98.56 94 ILE A CA 1
ATOM 769 C C . ILE A 1 94 ? -8.736 1.101 3.775 1.00 98.56 94 ILE A C 1
ATOM 771 O O . ILE A 1 94 ? -7.919 1.881 4.269 1.00 98.56 94 ILE A O 1
ATOM 775 N N . GLU A 1 95 ? -9.606 0.405 4.503 1.00 97.88 95 GLU A N 1
ATOM 776 C CA . GLU A 1 95 ? -9.597 0.407 5.961 1.00 97.88 95 GLU A CA 1
ATOM 777 C C . GLU A 1 95 ? -8.730 -0.738 6.480 1.00 97.88 95 GLU A C 1
ATOM 779 O O . GLU A 1 95 ? -8.883 -1.891 6.072 1.00 97.88 95 GLU A O 1
ATOM 784 N N . LYS A 1 96 ? -7.779 -0.416 7.356 1.00 97.88 96 LYS A N 1
ATOM 785 C CA . LYS A 1 96 ? -6.746 -1.363 7.781 1.00 97.88 96 LYS A CA 1
ATOM 786 C C . LYS A 1 96 ? -6.543 -1.372 9.285 1.00 97.88 96 LYS A C 1
ATOM 788 O O . LYS A 1 96 ? -6.649 -0.331 9.924 1.00 97.88 96 LYS A O 1
ATOM 793 N N . SER A 1 97 ? -6.159 -2.528 9.816 1.00 98.06 97 SER A N 1
ATOM 794 C CA . SER A 1 97 ? -5.432 -2.616 11.083 1.00 98.06 97 SER A CA 1
ATOM 795 C C . SER A 1 97 ? -3.979 -2.170 10.853 1.00 98.06 97 SER A C 1
ATOM 797 O O . SER A 1 97 ? -3.464 -2.221 9.724 1.00 98.06 97 SER A O 1
ATOM 799 N N . ARG A 1 98 ? -3.276 -1.760 11.910 1.00 94.31 98 ARG A N 1
ATOM 800 C CA . ARG A 1 98 ? -1.843 -1.452 11.876 1.00 94.31 98 ARG A CA 1
ATOM 801 C C . ARG A 1 98 ? -1.051 -2.662 11.398 1.00 94.31 98 ARG A C 1
ATOM 803 O O . ARG A 1 98 ? -1.389 -3.818 11.661 1.00 94.31 98 ARG A O 1
ATOM 810 N N . ASP A 1 99 ? 0.065 -2.378 10.729 1.00 93.00 99 ASP A N 1
ATOM 811 C CA . ASP A 1 99 ? 1.074 -3.388 10.399 1.00 93.00 99 ASP A CA 1
ATOM 812 C C . ASP A 1 99 ? 0.528 -4.518 9.503 1.00 93.00 99 ASP A C 1
ATOM 814 O O . ASP A 1 99 ? 0.834 -5.687 9.698 1.00 93.00 99 ASP A O 1
ATOM 818 N N . THR A 1 100 ? -0.343 -4.172 8.551 1.00 95.62 100 THR A N 1
ATOM 819 C CA . THR A 1 100 ? -0.943 -5.089 7.555 1.00 95.62 100 THR A CA 1
ATOM 820 C C . THR A 1 100 ? -0.340 -4.935 6.154 1.00 95.62 100 THR A C 1
ATOM 822 O O . THR A 1 100 ? -0.731 -5.630 5.218 1.00 95.62 100 THR A O 1
ATOM 825 N N . GLY A 1 101 ? 0.625 -4.023 5.987 1.00 95.75 101 GLY A N 1
ATOM 826 C CA . GLY A 1 101 ? 1.353 -3.820 4.730 1.00 95.75 101 GLY A CA 1
ATOM 827 C C . GLY A 1 101 ? 0.614 -3.012 3.656 1.00 95.75 101 GLY A C 1
ATOM 828 O O . GLY A 1 101 ? 1.099 -2.937 2.533 1.00 95.75 101 GLY A O 1
ATOM 829 N N . ALA A 1 102 ? -0.516 -2.367 3.964 1.00 97.19 102 ALA A N 1
ATOM 830 C CA . ALA A 1 102 ? -1.331 -1.684 2.951 1.00 97.19 102 ALA A CA 1
ATOM 831 C C . ALA A 1 102 ? -0.584 -0.610 2.138 1.00 97.19 102 ALA A C 1
ATOM 833 O O . ALA A 1 102 ? -0.749 -0.544 0.924 1.00 97.19 102 ALA A O 1
ATOM 834 N N . SER A 1 103 ? 0.271 0.204 2.770 1.00 97.25 103 SER A N 1
ATOM 835 C CA . SER A 1 103 ? 1.032 1.231 2.043 1.00 97.25 103 SER A CA 1
ATOM 836 C C . SER A 1 103 ? 2.061 0.601 1.092 1.00 97.25 103 SER A C 1
ATOM 838 O O . SER A 1 103 ? 2.250 1.109 -0.004 1.00 97.25 103 SER A O 1
ATOM 840 N N . TRP A 1 104 ? 2.670 -0.540 1.454 1.00 98.12 104 TRP A N 1
ATOM 841 C CA . TRP A 1 104 ? 3.528 -1.309 0.538 1.00 98.12 104 TRP A CA 1
ATOM 842 C C . TRP A 1 104 ? 2.743 -1.847 -0.656 1.00 98.12 104 TRP A C 1
ATOM 844 O O . TRP A 1 104 ? 3.206 -1.739 -1.788 1.00 98.12 104 TRP A O 1
ATOM 854 N N . VAL A 1 105 ? 1.550 -2.389 -0.409 1.00 98.44 105 VAL A N 1
ATOM 855 C CA . VAL A 1 105 ? 0.636 -2.877 -1.450 1.00 98.44 105 VAL A CA 1
ATOM 856 C C . VAL A 1 105 ? 0.265 -1.738 -2.414 1.00 98.44 105 VAL A C 1
ATOM 858 O O . VAL A 1 105 ? 0.425 -1.880 -3.624 1.00 98.44 105 VAL A O 1
ATOM 861 N N . CYS A 1 106 ? -0.139 -0.573 -1.898 1.00 98.56 106 CYS A N 1
ATOM 862 C CA . CYS A 1 106 ? -0.471 0.593 -2.725 1.00 98.56 106 CYS A CA 1
ATOM 863 C C . CYS A 1 106 ? 0.734 1.092 -3.539 1.00 98.56 106 CYS A C 1
ATOM 865 O O . CYS A 1 106 ? 0.619 1.280 -4.751 1.00 98.56 106 CYS A O 1
ATOM 867 N N . SER A 1 107 ? 1.898 1.262 -2.898 1.00 98.50 107 SER A N 1
ATOM 868 C CA . SER A 1 107 ? 3.128 1.688 -3.575 1.00 98.50 107 SER A CA 1
ATOM 869 C C . SER A 1 107 ? 3.562 0.700 -4.659 1.00 98.50 107 SER A C 1
ATOM 871 O O . SER A 1 107 ? 3.975 1.135 -5.727 1.00 98.50 107 SER A O 1
ATOM 873 N N . SER A 1 108 ? 3.412 -0.608 -4.427 1.00 98.56 108 SER A N 1
ATOM 874 C CA . SER A 1 108 ? 3.762 -1.644 -5.412 1.00 98.56 108 SER A CA 1
ATOM 875 C C . SER A 1 108 ? 2.819 -1.644 -6.612 1.00 98.56 108 SER A C 1
ATOM 877 O O . SER A 1 108 ? 3.262 -1.851 -7.734 1.00 98.56 108 SER A O 1
ATOM 879 N N . ALA A 1 109 ? 1.525 -1.374 -6.410 1.00 98.56 109 ALA A N 1
ATOM 880 C CA . ALA A 1 109 ? 0.582 -1.244 -7.520 1.00 98.56 109 ALA A CA 1
ATOM 881 C C . ALA A 1 109 ? 0.908 -0.031 -8.411 1.00 98.56 109 ALA A C 1
ATOM 883 O O . ALA A 1 109 ? 0.845 -0.133 -9.637 1.00 98.56 109 ALA A O 1
ATOM 884 N N . PHE A 1 110 ? 1.277 1.105 -7.805 1.00 98.69 110 PHE A N 1
ATOM 885 C CA . PHE A 1 110 ? 1.714 2.295 -8.543 1.00 98.69 110 PHE A CA 1
ATOM 886 C C . PHE A 1 110 ? 3.039 2.045 -9.264 1.00 98.69 110 PHE A C 1
ATOM 888 O O . PHE A 1 110 ? 3.137 2.346 -10.450 1.00 98.69 110 PHE A O 1
ATOM 895 N N . GLU A 1 111 ? 4.024 1.454 -8.581 1.00 98.69 111 GLU A N 1
ATOM 896 C CA . GLU A 1 111 ? 5.325 1.126 -9.168 1.00 98.69 111 GLU A CA 1
ATOM 897 C C . GLU A 1 111 ? 5.177 0.153 -10.340 1.00 98.69 111 GLU A C 1
ATOM 899 O O . GLU A 1 111 ? 5.667 0.456 -11.418 1.00 98.69 111 GLU A O 1
ATOM 904 N N . TRP A 1 112 ? 4.415 -0.935 -10.205 1.00 98.69 112 TRP A N 1
ATOM 905 C CA . TRP A 1 112 ? 4.218 -1.899 -11.292 1.00 98.69 112 TRP A CA 1
ATOM 906 C C . TRP A 1 112 ? 3.599 -1.261 -12.546 1.00 98.69 112 TRP A C 1
ATOM 908 O O . TRP A 1 112 ? 4.045 -1.496 -13.672 1.00 98.69 112 TRP A O 1
ATOM 918 N N . LEU A 1 113 ? 2.586 -0.405 -12.377 1.00 98.50 113 LEU A N 1
ATOM 919 C CA . LEU A 1 113 ? 1.993 0.319 -13.502 1.00 98.50 113 LEU A CA 1
ATOM 920 C C . LEU A 1 113 ? 2.963 1.346 -14.096 1.00 98.50 113 LEU A C 1
ATOM 922 O O . LEU A 1 113 ? 3.077 1.435 -15.315 1.00 98.50 113 LEU A O 1
ATOM 926 N N . TRP A 1 114 ? 3.688 2.086 -13.258 1.00 98.62 114 TRP A N 1
ATOM 927 C CA . TRP A 1 114 ? 4.745 3.006 -13.683 1.00 98.62 114 TRP A CA 1
ATOM 928 C C . TRP A 1 114 ? 5.857 2.285 -14.465 1.00 98.62 114 TRP A C 1
ATOM 930 O O . TRP A 1 114 ? 6.371 2.810 -15.457 1.00 98.62 114 TRP A O 1
ATOM 940 N N . HIS A 1 115 ? 6.181 1.056 -14.069 1.00 98.62 115 HIS A N 1
ATOM 941 C CA . HIS A 1 115 ? 7.217 0.223 -14.663 1.00 98.62 115 HIS A CA 1
ATOM 942 C C . HIS A 1 115 ? 6.817 -0.277 -16.056 1.00 98.62 115 HIS A C 1
ATOM 944 O O . HIS A 1 115 ? 7.612 -0.202 -16.994 1.00 98.62 115 HIS A O 1
ATOM 950 N N . PHE A 1 116 ? 5.576 -0.753 -16.214 1.00 98.12 116 PHE A N 1
ATOM 951 C CA . PHE A 1 116 ? 5.166 -1.534 -17.388 1.00 98.12 116 PHE A CA 1
ATOM 952 C C . PHE A 1 116 ? 4.049 -0.916 -18.241 1.00 98.12 116 PHE A C 1
ATOM 954 O O . PHE A 1 116 ? 3.611 -1.543 -19.210 1.00 98.12 116 PHE A O 1
ATOM 961 N N . ARG A 1 117 ? 3.527 0.268 -17.906 1.00 97.94 117 ARG A N 1
ATOM 962 C CA . ARG A 1 117 ? 2.493 0.966 -18.694 1.00 97.94 117 ARG A CA 1
ATOM 963 C C . ARG A 1 117 ? 2.965 2.362 -19.059 1.00 97.94 117 ARG A C 1
ATOM 965 O O . ARG A 1 117 ? 3.636 3.010 -18.263 1.00 97.94 117 ARG A O 1
ATOM 972 N N . ARG A 1 118 ? 2.625 2.793 -20.276 1.00 97.81 118 ARG A N 1
ATOM 973 C CA . ARG A 1 118 ? 3.082 4.056 -20.867 1.00 97.81 118 ARG A CA 1
ATOM 974 C C . ARG A 1 118 ? 2.249 5.245 -20.395 1.00 97.81 118 ARG A C 1
ATOM 976 O O . ARG A 1 118 ? 1.040 5.102 -20.238 1.00 97.81 118 ARG A O 1
ATOM 983 N N . GLU A 1 119 ? 2.914 6.387 -20.237 1.00 97.62 119 GLU A N 1
ATOM 984 C CA . GLU A 1 119 ? 2.315 7.721 -20.081 1.00 97.62 119 GLU A CA 1
ATOM 985 C C . GLU A 1 119 ? 1.299 7.829 -18.930 1.00 97.62 119 GLU A C 1
ATOM 987 O O . GLU A 1 119 ? 0.296 8.536 -19.019 1.00 97.62 119 GLU A O 1
ATOM 992 N N . LEU A 1 120 ? 1.549 7.119 -17.826 1.00 98.06 120 LEU A N 1
ATOM 993 C CA . LEU A 1 120 ? 0.735 7.218 -16.618 1.00 98.06 120 LEU A CA 1
ATOM 994 C C . LEU A 1 120 ? 1.299 8.267 -15.661 1.00 98.06 120 LEU A C 1
ATOM 996 O O . LEU A 1 120 ? 2.510 8.417 -15.522 1.00 98.06 120 LEU A O 1
ATOM 1000 N N . SER A 1 121 ? 0.413 8.966 -14.959 1.00 97.94 121 SER A N 1
ATOM 1001 C CA . SER A 1 121 ? 0.775 10.013 -14.004 1.00 97.94 121 SER A CA 1
ATOM 1002 C C . SER A 1 121 ? 0.137 9.728 -12.652 1.00 97.94 121 SER A C 1
ATOM 1004 O O . SER A 1 121 ? -1.085 9.782 -12.507 1.00 97.94 121 SER A O 1
ATOM 1006 N N . PHE A 1 122 ? 0.954 9.410 -11.654 1.00 98.56 122 PHE A N 1
ATOM 1007 C CA . PHE A 1 122 ? 0.504 9.102 -10.300 1.00 98.56 122 PHE A CA 1
ATOM 1008 C C . PHE A 1 122 ? 0.882 10.207 -9.325 1.00 98.56 122 PHE A C 1
ATOM 1010 O O . PHE A 1 122 ? 1.914 10.853 -9.486 1.00 98.56 122 PHE A O 1
ATOM 1017 N N . LEU A 1 123 ? 0.070 10.376 -8.284 1.00 98.19 123 LEU A N 1
ATOM 1018 C CA . LEU A 1 123 ? 0.374 11.265 -7.167 1.00 98.19 123 LEU A CA 1
ATOM 1019 C C . LEU A 1 123 ? 0.270 10.501 -5.846 1.00 98.19 123 LEU A C 1
ATOM 1021 O O . LEU A 1 123 ? -0.736 9.841 -5.587 1.00 98.19 123 LEU A O 1
ATOM 1025 N N . MET A 1 124 ? 1.297 10.591 -5.009 1.00 98.25 124 MET A N 1
ATOM 1026 C CA . MET A 1 124 ? 1.328 10.032 -3.660 1.00 98.25 124 MET A CA 1
ATOM 1027 C C . MET A 1 124 ? 1.294 11.158 -2.628 1.00 98.25 124 MET A C 1
ATOM 1029 O O . MET A 1 124 ? 2.125 12.063 -2.651 1.00 98.25 124 MET A O 1
ATOM 1033 N N . VAL A 1 125 ? 0.337 11.086 -1.709 1.00 96.62 125 VAL A N 1
ATOM 1034 C CA . VAL A 1 125 ? 0.044 12.145 -0.746 1.00 96.62 125 VAL A CA 1
ATOM 1035 C C . VAL A 1 125 ? -0.005 11.577 0.664 1.00 96.62 125 VAL A C 1
ATOM 1037 O O . VAL A 1 125 ? -0.579 10.515 0.907 1.00 96.62 125 VAL A O 1
ATOM 1040 N N . SER A 1 126 ? 0.577 12.310 1.609 1.00 94.94 126 SER A N 1
ATOM 1041 C CA . SER A 1 126 ? 0.483 12.032 3.043 1.00 94.94 126 SER A CA 1
ATOM 1042 C C . SER A 1 126 ? 0.432 13.340 3.838 1.00 94.94 126 SER A C 1
ATOM 1044 O O . SER A 1 126 ? 0.689 14.424 3.311 1.00 94.94 126 SER A O 1
ATOM 1046 N N . ARG A 1 127 ? 0.127 13.244 5.135 1.00 90.88 127 ARG A N 1
ATOM 1047 C CA . ARG A 1 127 ? -0.067 14.391 6.044 1.00 90.88 127 ARG A CA 1
ATOM 1048 C C . ARG A 1 127 ? 1.152 15.311 6.215 1.00 90.88 127 ARG A C 1
ATOM 1050 O O . ARG A 1 127 ? 1.033 16.391 6.783 1.00 90.88 127 ARG A O 1
ATOM 1057 N N . ALA A 1 128 ? 2.339 14.861 5.814 1.00 91.69 128 ALA A N 1
ATOM 1058 C CA . ALA A 1 128 ? 3.578 15.629 5.876 1.00 91.69 128 ALA A CA 1
ATOM 1059 C C . ALA A 1 128 ? 4.508 15.214 4.733 1.00 91.69 128 ALA A C 1
ATOM 1061 O O . ALA A 1 128 ? 4.571 14.034 4.397 1.00 91.69 128 ALA A O 1
ATOM 1062 N N . GLU A 1 129 ? 5.275 16.159 4.186 1.00 94.31 129 GLU A N 1
ATOM 1063 C CA . GLU A 1 129 ? 6.191 15.907 3.062 1.00 94.31 129 GLU A CA 1
ATOM 1064 C C . GLU A 1 129 ? 7.224 14.811 3.373 1.00 94.31 129 GLU A C 1
ATOM 1066 O O . GLU A 1 129 ? 7.440 13.931 2.549 1.00 94.31 129 GLU A O 1
ATOM 1071 N N . ALA A 1 130 ? 7.770 14.774 4.595 1.00 95.25 130 ALA A N 1
ATOM 1072 C CA . ALA A 1 130 ? 8.711 13.734 5.036 1.00 95.25 130 ALA A CA 1
ATOM 1073 C C . ALA A 1 130 ? 8.090 12.321 5.147 1.00 95.25 130 ALA A C 1
ATOM 1075 O O . ALA A 1 130 ? 8.802 11.328 5.277 1.00 95.25 130 ALA A O 1
ATOM 1076 N N . LEU A 1 131 ? 6.756 12.207 5.129 1.00 95.94 131 LEU A N 1
ATOM 1077 C CA . LEU A 1 131 ? 6.047 10.924 5.011 1.00 95.94 131 LEU A CA 1
ATOM 1078 C C . LEU A 1 131 ? 5.728 10.575 3.550 1.00 95.94 131 LEU A C 1
ATOM 1080 O O . LEU A 1 131 ? 5.279 9.466 3.264 1.00 95.94 131 LEU A O 1
ATOM 1084 N N . VAL A 1 132 ? 5.976 11.497 2.622 1.00 97.19 132 VAL A N 1
ATOM 1085 C CA . VAL A 1 132 ? 5.867 11.272 1.182 1.00 97.19 132 VAL A CA 1
ATOM 1086 C C . VAL A 1 132 ? 7.237 10.925 0.621 1.00 97.19 132 VAL A C 1
ATOM 1088 O O . VAL A 1 132 ? 7.401 9.817 0.117 1.00 97.19 132 VAL A O 1
ATOM 1091 N N . ASP A 1 133 ? 8.221 11.812 0.769 1.00 97.88 133 ASP A N 1
ATOM 1092 C CA . ASP A 1 133 ? 9.572 11.635 0.236 1.00 97.88 133 ASP A CA 1
ATOM 1093 C C . ASP A 1 133 ? 10.650 11.973 1.268 1.00 97.88 133 ASP A C 1
ATOM 1095 O O . ASP A 1 133 ? 10.926 13.134 1.566 1.00 97.88 133 ASP A O 1
ATOM 1099 N N . ASP A 1 134 ? 11.259 10.916 1.796 1.00 97.12 134 ASP A N 1
ATOM 1100 C CA . ASP A 1 134 ? 12.436 10.953 2.650 1.00 97.12 134 ASP A CA 1
ATOM 1101 C C . ASP A 1 134 ? 13.232 9.659 2.416 1.00 97.12 134 ASP A C 1
ATOM 1103 O O . ASP A 1 134 ? 12.747 8.553 2.670 1.00 97.12 134 ASP A O 1
ATOM 1107 N N . ARG A 1 135 ? 14.456 9.801 1.896 1.00 93.88 135 ARG A N 1
ATOM 1108 C CA . ARG A 1 135 ? 15.331 8.688 1.491 1.00 93.88 135 ARG A CA 1
ATOM 1109 C C . ARG A 1 135 ? 15.874 7.877 2.668 1.00 93.88 135 ARG A C 1
ATOM 1111 O O . ARG A 1 135 ? 16.357 6.766 2.457 1.00 93.88 135 ARG A O 1
ATOM 1118 N N . GLU A 1 136 ? 15.774 8.390 3.888 1.00 94.06 136 GLU A N 1
ATOM 1119 C CA . GLU A 1 136 ? 16.276 7.727 5.095 1.00 94.06 136 GLU A CA 1
ATOM 1120 C C . GLU A 1 136 ? 15.147 7.182 5.977 1.00 94.06 136 GLU A C 1
ATOM 1122 O O . GLU A 1 136 ? 15.403 6.480 6.956 1.00 94.06 136 GLU A O 1
ATOM 1127 N N . ASN A 1 137 ? 13.888 7.447 5.618 1.00 94.62 137 ASN A N 1
ATOM 1128 C CA . ASN A 1 137 ? 12.730 7.085 6.421 1.00 94.62 137 ASN A CA 1
ATOM 1129 C C . ASN A 1 137 ? 11.882 5.987 5.755 1.00 94.62 137 ASN A C 1
ATOM 1131 O O . ASN A 1 137 ? 11.080 6.278 4.865 1.00 94.62 137 ASN A O 1
ATOM 1135 N N . PRO A 1 138 ? 11.911 4.742 6.273 1.00 94.00 138 PRO A N 1
ATOM 1136 C CA . PRO A 1 138 ? 11.091 3.642 5.762 1.00 94.00 138 PRO A CA 1
ATOM 1137 C C . PRO A 1 138 ? 9.574 3.873 5.802 1.00 94.00 138 PRO A C 1
ATOM 1139 O O . PRO A 1 138 ? 8.803 3.135 5.180 1.00 94.00 138 PRO A O 1
ATOM 1142 N N . LYS A 1 139 ? 9.111 4.883 6.550 1.00 93.00 139 LYS A N 1
ATOM 1143 C CA . LYS A 1 139 ? 7.698 5.271 6.571 1.00 93.00 139 LYS A CA 1
ATOM 1144 C C . LYS A 1 139 ? 7.297 6.038 5.316 1.00 93.00 139 LYS A C 1
ATOM 1146 O O . LYS A 1 139 ? 6.126 5.943 4.955 1.00 93.00 139 LYS A O 1
ATOM 1151 N N . ALA A 1 140 ? 8.224 6.724 4.646 1.00 97.62 140 ALA A N 1
ATOM 1152 C CA . ALA A 1 140 ? 7.925 7.517 3.463 1.00 97.62 140 ALA A CA 1
ATOM 1153 C C . ALA A 1 140 ? 7.420 6.646 2.301 1.00 97.62 140 ALA A C 1
ATOM 1155 O O . ALA A 1 140 ? 7.766 5.466 2.186 1.00 97.62 140 ALA A O 1
ATOM 1156 N N . LEU A 1 141 ? 6.542 7.190 1.460 1.00 98.31 141 LEU A N 1
ATOM 1157 C CA . LEU A 1 141 ? 5.974 6.467 0.317 1.00 98.31 141 LEU A CA 1
ATOM 1158 C C . LEU A 1 141 ? 7.012 6.253 -0.789 1.00 98.31 141 LEU A C 1
ATOM 1160 O O . LEU A 1 141 ? 7.182 5.127 -1.254 1.00 98.31 141 LEU A O 1
ATOM 1164 N N . PHE A 1 142 ? 7.760 7.297 -1.145 1.00 98.50 142 PHE A N 1
ATOM 1165 C CA . PHE A 1 142 ? 8.819 7.226 -2.151 1.00 98.50 142 PHE A CA 1
ATOM 1166 C C . PHE A 1 142 ? 9.962 6.318 -1.714 1.00 98.50 142 PHE A C 1
ATOM 1168 O O . PHE A 1 142 ? 10.483 5.584 -2.543 1.00 98.50 142 PHE A O 1
ATOM 1175 N N . TRP A 1 143 ? 10.279 6.267 -0.415 1.00 98.38 143 TRP A N 1
ATOM 1176 C CA . TRP A 1 143 ? 11.257 5.311 0.102 1.00 98.38 143 TRP A CA 1
ATOM 1177 C C . TRP A 1 143 ? 10.880 3.867 -0.232 1.00 98.38 143 TRP A C 1
ATOM 1179 O O . TRP A 1 143 ? 11.743 3.077 -0.595 1.00 98.38 143 TRP A O 1
ATOM 1189 N N . LYS A 1 144 ? 9.590 3.507 -0.150 1.00 98.44 144 LYS A N 1
ATOM 1190 C CA . LYS A 1 144 ? 9.126 2.155 -0.505 1.00 98.44 144 LYS A CA 1
ATOM 1191 C C . LYS A 1 144 ? 9.312 1.885 -1.994 1.00 98.44 144 LYS A C 1
ATOM 1193 O O . LYS A 1 144 ? 9.752 0.798 -2.346 1.00 98.44 144 LYS A O 1
ATOM 1198 N N . VAL A 1 145 ? 9.011 2.863 -2.850 1.00 98.50 145 VAL A N 1
ATOM 1199 C CA . VAL A 1 145 ? 9.229 2.746 -4.302 1.00 98.50 145 VAL A CA 1
ATOM 1200 C C . VAL A 1 145 ? 10.721 2.609 -4.611 1.00 98.50 145 VAL A C 1
ATOM 1202 O O . VAL A 1 145 ? 11.112 1.673 -5.302 1.00 98.50 145 VAL A O 1
ATOM 1205 N N . ASP A 1 146 ? 11.563 3.461 -4.023 1.00 98.19 146 ASP A N 1
ATOM 1206 C CA . ASP A 1 146 ? 13.021 3.380 -4.143 1.00 98.19 146 ASP A CA 1
ATOM 1207 C C . ASP A 1 146 ? 13.532 2.014 -3.655 1.00 98.19 146 ASP A C 1
ATOM 1209 O O . ASP A 1 146 ? 14.367 1.390 -4.304 1.00 98.19 146 ASP A O 1
ATOM 1213 N N . TYR A 1 147 ? 12.998 1.494 -2.545 1.00 98.12 147 TYR A N 1
ATOM 1214 C CA . TYR A 1 147 ? 13.375 0.187 -2.009 1.00 98.12 147 TYR A CA 1
ATOM 1215 C C . TYR A 1 147 ? 12.999 -0.967 -2.943 1.00 98.12 147 TYR A C 1
ATOM 1217 O O . TYR A 1 147 ? 13.791 -1.898 -3.088 1.00 98.12 147 TYR A O 1
ATOM 1225 N N . LEU A 1 148 ? 11.826 -0.920 -3.587 1.00 97.94 148 LEU A N 1
ATOM 1226 C CA . LEU A 1 148 ? 11.446 -1.909 -4.600 1.00 97.94 148 LEU A CA 1
ATOM 1227 C C . LEU A 1 148 ? 12.456 -1.893 -5.750 1.00 97.94 148 LEU A C 1
ATOM 1229 O O . LEU A 1 148 ? 13.073 -2.922 -6.019 1.00 97.94 148 LEU A O 1
ATOM 1233 N N . LEU A 1 149 ? 12.686 -0.720 -6.350 1.00 97.56 149 LEU A N 1
ATOM 1234 C CA . LEU A 1 149 ? 13.579 -0.547 -7.499 1.00 97.56 149 LEU A CA 1
ATOM 1235 C C . LEU A 1 149 ? 15.023 -0.953 -7.181 1.00 97.56 149 LEU A C 1
ATOM 1237 O O . LEU A 1 149 ? 15.631 -1.718 -7.923 1.00 97.56 149 LEU A O 1
ATOM 1241 N N . ASN A 1 150 ? 15.558 -0.517 -6.039 1.00 96.44 150 ASN A N 1
ATOM 1242 C CA . ASN A 1 150 ? 16.942 -0.790 -5.638 1.00 96.44 150 ASN A CA 1
ATOM 1243 C C . ASN A 1 150 ? 17.227 -2.274 -5.372 1.00 96.44 150 ASN A C 1
ATOM 1245 O O . ASN A 1 150 ? 18.390 -2.669 -5.283 1.00 96.44 150 ASN A O 1
ATOM 1249 N N . ASN A 1 151 ? 16.189 -3.097 -5.210 1.00 96.25 151 ASN A N 1
ATOM 1250 C CA . ASN A 1 151 ? 16.330 -4.535 -5.011 1.00 96.25 151 ASN A CA 1
ATOM 1251 C C . ASN A 1 151 ? 15.945 -5.363 -6.246 1.00 96.25 151 ASN A C 1
ATOM 1253 O O . ASN A 1 151 ? 16.012 -6.595 -6.184 1.00 96.25 151 ASN A O 1
ATOM 1257 N N . LEU A 1 152 ? 15.580 -4.725 -7.362 1.00 97.06 152 LEU A N 1
ATOM 1258 C CA . LEU A 1 152 ? 15.382 -5.437 -8.617 1.00 97.06 152 LEU A CA 1
ATOM 1259 C C . LEU A 1 152 ? 16.726 -5.897 -9.202 1.00 97.06 152 LEU A C 1
ATOM 1261 O O . LEU A 1 152 ? 17.743 -5.209 -9.078 1.00 97.06 152 LEU A O 1
ATOM 1265 N N . PRO A 1 153 ? 16.752 -7.050 -9.890 1.00 96.31 153 PRO A N 1
ATOM 1266 C CA . PRO A 1 153 ? 17.882 -7.409 -10.732 1.00 96.31 153 PRO A CA 1
ATOM 1267 C C . PRO A 1 153 ? 18.131 -6.333 -11.804 1.00 96.31 153 PRO A C 1
ATOM 1269 O O . PRO A 1 153 ? 17.163 -5.845 -12.386 1.00 96.31 153 PRO A O 1
ATOM 1272 N N . PRO A 1 154 ? 19.391 -6.005 -12.156 1.00 95.31 154 PRO A N 1
ATOM 1273 C CA . PRO A 1 154 ? 19.679 -4.971 -13.156 1.00 95.31 154 PRO A CA 1
ATOM 1274 C C . PRO A 1 154 ? 19.015 -5.202 -14.521 1.00 95.31 154 PRO A C 1
ATOM 1276 O O . PRO A 1 154 ? 18.617 -4.248 -15.176 1.00 95.31 154 PRO A O 1
ATOM 1279 N N . TRP A 1 155 ? 18.852 -6.462 -14.934 1.00 96.06 155 TRP A N 1
ATOM 1280 C CA . TRP A 1 155 ? 18.170 -6.838 -16.180 1.00 96.06 155 TRP A CA 1
ATOM 1281 C C . TRP A 1 155 ? 16.640 -6.681 -16.121 1.00 96.06 155 TRP A C 1
ATOM 1283 O O . TRP A 1 155 ? 15.987 -6.749 -17.155 1.0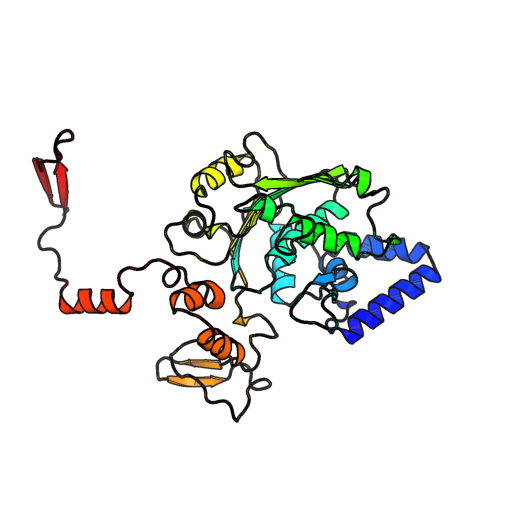0 96.06 155 TRP A O 1
ATOM 1293 N N . LEU A 1 156 ? 16.068 -6.473 -14.929 1.00 97.75 156 LEU A N 1
ATOM 1294 C CA . LEU A 1 156 ? 14.648 -6.187 -14.701 1.00 97.75 156 LEU A CA 1
ATOM 1295 C C . LEU A 1 156 ? 14.402 -4.706 -14.364 1.00 97.75 156 LEU A C 1
ATOM 1297 O O . LEU A 1 156 ? 13.275 -4.322 -14.080 1.00 97.75 156 LEU A O 1
ATOM 1301 N N . MET A 1 157 ? 15.430 -3.855 -14.400 1.00 97.50 157 MET A N 1
ATOM 1302 C CA . MET A 1 157 ? 15.251 -2.411 -14.241 1.00 97.50 157 MET A CA 1
ATOM 1303 C C . MET A 1 157 ? 14.639 -1.781 -15.502 1.00 97.50 157 MET A C 1
ATOM 1305 O O . MET A 1 157 ? 14.957 -2.227 -16.607 1.00 97.50 157 MET A O 1
ATOM 1309 N N . PRO A 1 158 ? 13.841 -0.699 -15.381 1.00 96.38 158 PRO A N 1
ATOM 1310 C CA . PRO A 1 158 ? 13.306 0.004 -16.543 1.00 96.38 158 PRO A CA 1
ATOM 1311 C C . PRO A 1 158 ? 14.422 0.420 -17.513 1.00 96.38 158 PRO A C 1
ATOM 1313 O O . PRO A 1 158 ? 15.393 1.052 -17.080 1.00 96.38 158 PRO A O 1
ATOM 1316 N N . PRO A 1 159 ? 14.312 0.098 -18.817 1.00 96.88 159 PRO A N 1
ATOM 1317 C CA . PRO A 1 159 ? 15.339 0.433 -19.793 1.00 96.88 159 PRO A CA 1
ATOM 1318 C C . PRO A 1 159 ? 15.707 1.921 -19.767 1.00 96.88 159 PRO A C 1
ATOM 1320 O O . PRO A 1 159 ? 14.849 2.797 -19.848 1.00 96.88 159 PRO A O 1
ATOM 1323 N N . GLY A 1 160 ? 17.001 2.216 -19.641 1.00 96.81 160 GLY A N 1
ATOM 1324 C CA . GLY A 1 160 ? 17.510 3.590 -19.589 1.00 96.81 160 GLY A CA 1
ATOM 1325 C C . GLY A 1 160 ? 17.268 4.330 -18.268 1.00 96.81 160 GLY A C 1
ATOM 1326 O O . GLY A 1 160 ? 17.669 5.491 -18.153 1.00 96.81 160 GLY A O 1
ATOM 1327 N N . TYR A 1 161 ? 16.656 3.698 -17.259 1.00 98.06 161 TYR A N 1
ATOM 1328 C CA . TYR A 1 161 ? 16.496 4.317 -15.948 1.00 98.06 161 TYR A CA 1
ATOM 1329 C C . TYR A 1 161 ? 17.852 4.575 -15.297 1.00 98.06 161 TYR A C 1
ATOM 1331 O O . TYR A 1 161 ? 18.742 3.730 -15.236 1.00 98.06 161 TYR A O 1
ATOM 1339 N N . ASN A 1 162 ? 17.984 5.786 -14.783 1.00 97.31 162 ASN A N 1
ATOM 1340 C CA . ASN A 1 162 ? 19.159 6.259 -14.075 1.00 97.31 162 ASN A CA 1
ATOM 1341 C C . ASN A 1 162 ? 18.662 7.095 -12.909 1.00 97.31 162 ASN A C 1
ATOM 1343 O O . ASN A 1 162 ? 18.114 8.176 -13.129 1.00 97.31 162 ASN A O 1
ATOM 1347 N N . GLU A 1 163 ? 18.859 6.595 -11.693 1.00 96.19 163 GLU A N 1
ATOM 1348 C CA . GLU A 1 163 ? 18.376 7.232 -10.472 1.00 96.19 163 GLU A CA 1
ATOM 1349 C C . GLU A 1 163 ? 18.841 8.693 -10.366 1.00 96.19 163 GLU A C 1
ATOM 1351 O O . GLU A 1 163 ? 18.045 9.572 -10.060 1.00 96.19 163 GLU A O 1
ATOM 1356 N N . LYS A 1 164 ? 20.096 8.996 -10.721 1.00 96.38 164 LYS A N 1
ATOM 1357 C CA . LYS A 1 164 ? 20.651 10.358 -10.609 1.00 96.38 164 LYS A CA 1
ATOM 1358 C C . LYS A 1 164 ? 19.946 11.382 -11.502 1.00 96.38 164 LYS A C 1
ATOM 1360 O O . LYS A 1 164 ? 20.019 12.575 -11.229 1.00 96.38 164 LYS A O 1
ATOM 1365 N N . ILE A 1 165 ? 19.318 10.923 -12.582 1.00 97.81 165 ILE A N 1
ATOM 1366 C CA . ILE A 1 165 ? 18.651 11.775 -13.574 1.00 97.81 165 ILE A CA 1
ATOM 1367 C C . ILE A 1 165 ? 17.141 11.778 -13.334 1.00 97.81 165 ILE A C 1
ATOM 1369 O O . ILE A 1 165 ? 16.497 12.826 -13.352 1.00 97.81 165 ILE A O 1
ATOM 1373 N N . HIS A 1 166 ? 16.574 10.596 -13.108 1.00 98.38 166 HIS A N 1
ATOM 1374 C CA . HIS A 1 166 ? 15.137 10.375 -13.173 1.00 98.38 166 HIS A CA 1
ATOM 1375 C C . HIS A 1 166 ? 14.447 10.360 -11.807 1.00 98.38 166 HIS A C 1
ATOM 1377 O O . HIS A 1 166 ? 13.225 10.491 -11.748 1.00 98.38 166 HIS A O 1
ATOM 1383 N N . ARG A 1 167 ? 15.208 10.254 -10.711 1.00 97.88 167 ARG A N 1
ATOM 1384 C CA . ARG A 1 167 ? 14.698 10.350 -9.343 1.00 97.88 167 ARG A CA 1
ATOM 1385 C C . ARG A 1 167 ? 15.118 11.681 -8.721 1.00 97.88 167 ARG A C 1
ATOM 1387 O O . ARG A 1 167 ? 16.261 11.868 -8.313 1.00 97.88 167 ARG A O 1
ATOM 1394 N N . ARG A 1 168 ? 14.165 12.607 -8.615 1.00 97.31 168 ARG A N 1
ATOM 1395 C CA . ARG A 1 168 ? 14.318 13.937 -7.994 1.00 97.31 168 ARG A CA 1
ATOM 1396 C C . ARG A 1 168 ? 13.387 14.049 -6.789 1.00 97.31 168 ARG A C 1
ATOM 1398 O O . ARG A 1 168 ? 12.530 13.192 -6.605 1.00 97.31 168 ARG A O 1
ATOM 1405 N N . LYS A 1 169 ? 13.541 15.089 -5.966 1.00 96.88 169 LYS A N 1
ATOM 1406 C CA . LYS A 1 169 ? 12.639 15.331 -4.829 1.00 96.88 169 LYS A CA 1
ATOM 1407 C C . LYS A 1 169 ? 11.177 15.335 -5.301 1.00 96.88 169 LYS A C 1
ATOM 1409 O O . LYS A 1 169 ? 10.856 16.050 -6.245 1.00 96.88 169 LYS A O 1
ATOM 1414 N N . LEU A 1 170 ? 10.343 14.527 -4.646 1.00 97.38 170 LEU A N 1
ATOM 1415 C CA . LEU A 1 170 ? 8.919 14.316 -4.919 1.00 97.38 170 LEU A CA 1
ATOM 1416 C C . LEU A 1 170 ? 8.602 13.884 -6.361 1.00 97.38 170 LEU A C 1
ATOM 1418 O O . LEU A 1 170 ? 7.492 14.113 -6.826 1.00 97.38 170 LEU A O 1
ATOM 1422 N N . HIS A 1 171 ? 9.555 13.284 -7.082 1.00 98.12 171 HIS A N 1
ATOM 1423 C CA . HIS A 1 171 ? 9.369 12.926 -8.489 1.00 98.12 171 HIS A CA 1
ATOM 1424 C C . HIS A 1 171 ? 10.201 11.710 -8.924 1.00 98.12 171 HIS A C 1
ATOM 1426 O O . HIS A 1 171 ? 11.425 11.686 -8.753 1.00 98.12 171 HIS A O 1
ATOM 1432 N N . ILE A 1 172 ? 9.553 10.732 -9.562 1.00 98.56 172 ILE A N 1
ATOM 1433 C CA . ILE A 1 172 ? 10.202 9.595 -10.234 1.00 98.56 172 ILE A CA 1
ATOM 1434 C C . ILE A 1 172 ? 9.686 9.478 -11.669 1.00 98.56 172 ILE A C 1
ATOM 1436 O O . ILE A 1 172 ? 8.503 9.219 -11.883 1.00 98.56 172 ILE A O 1
ATOM 1440 N N . LEU A 1 173 ? 10.575 9.611 -12.653 1.00 98.69 173 LEU A N 1
ATOM 1441 C CA . LEU A 1 173 ? 10.275 9.419 -14.074 1.00 98.69 173 LEU A CA 1
ATOM 1442 C C . LEU A 1 173 ? 10.774 8.054 -14.555 1.00 98.69 173 LEU A C 1
ATOM 1444 O O . LEU A 1 173 ? 11.926 7.694 -14.335 1.00 98.69 173 LEU A O 1
ATOM 1448 N N . ASN A 1 174 ? 9.943 7.303 -15.269 1.00 98.69 174 ASN A N 1
ATOM 1449 C CA . ASN A 1 174 ? 10.400 6.154 -16.040 1.00 98.69 174 ASN A CA 1
ATOM 1450 C C . ASN A 1 174 ? 10.717 6.613 -17.474 1.00 98.69 174 ASN A C 1
ATOM 1452 O O . ASN A 1 174 ? 9.785 6.945 -18.207 1.00 98.69 174 ASN A O 1
ATOM 1456 N N . PRO A 1 175 ? 11.984 6.630 -17.924 1.00 98.25 175 PRO A N 1
ATOM 1457 C CA . PRO A 1 175 ? 12.307 7.075 -19.280 1.00 98.25 175 PRO A CA 1
ATOM 1458 C C . PRO A 1 175 ? 11.789 6.125 -20.368 1.00 98.25 175 PRO A C 1
ATOM 1460 O O . PRO A 1 175 ? 11.561 6.563 -21.493 1.00 98.25 175 PRO A O 1
ATOM 1463 N N . TYR A 1 176 ? 11.570 4.846 -20.049 1.00 98.06 176 TYR A N 1
ATOM 1464 C CA . TYR A 1 176 ? 11.097 3.850 -21.008 1.00 98.06 176 TYR A CA 1
ATOM 1465 C C . TYR A 1 176 ? 9.597 3.973 -21.292 1.00 98.06 176 TYR A C 1
ATOM 1467 O O . TYR A 1 176 ? 9.151 3.885 -22.440 1.00 98.06 176 TYR A O 1
ATOM 1475 N N . THR A 1 177 ? 8.805 4.175 -20.240 1.00 98.44 177 THR A N 1
ATOM 1476 C CA . THR A 1 177 ? 7.345 4.272 -20.348 1.00 98.44 177 THR A CA 1
ATOM 1477 C C . THR A 1 177 ? 6.8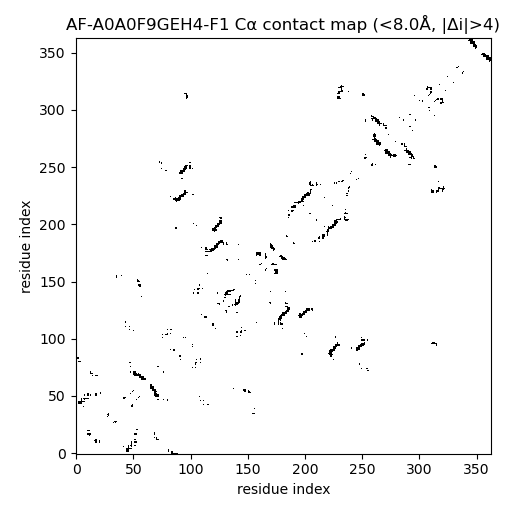38 5.709 -20.397 1.00 98.44 177 THR A C 1
ATOM 1479 O O . THR A 1 177 ? 5.681 5.923 -20.744 1.00 98.44 177 THR A O 1
ATOM 1482 N N . SER A 1 178 ? 7.678 6.688 -20.058 1.00 98.50 178 SER A N 1
ATOM 1483 C CA . SER A 1 178 ? 7.290 8.087 -19.837 1.00 98.50 178 SER A CA 1
ATOM 1484 C C . SER A 1 178 ? 6.269 8.273 -18.705 1.00 98.50 178 SER A C 1
ATOM 1486 O O . SER A 1 178 ? 5.634 9.320 -18.613 1.00 98.50 178 SER A O 1
ATOM 1488 N N . SER A 1 179 ? 6.110 7.271 -17.836 1.00 98.62 179 SER A N 1
ATOM 1489 C CA . SER A 1 179 ? 5.244 7.355 -16.659 1.00 98.62 179 SER A CA 1
ATOM 1490 C C . SER A 1 179 ? 5.944 8.053 -15.494 1.00 98.62 179 SER A C 1
ATOM 1492 O O . SER A 1 179 ? 7.166 7.964 -15.344 1.00 98.62 179 SER A O 1
ATOM 1494 N N . VAL A 1 180 ? 5.169 8.723 -14.641 1.00 98.69 180 VAL A N 1
ATOM 1495 C CA . VAL A 1 180 ? 5.667 9.480 -13.485 1.00 98.69 180 VAL A CA 1
ATOM 1496 C C . VAL A 1 180 ? 4.945 9.111 -12.191 1.00 98.69 180 VAL A C 1
ATOM 1498 O O . VAL A 1 180 ? 3.746 8.826 -12.193 1.00 98.69 180 VAL A O 1
ATOM 1501 N N . ILE A 1 181 ? 5.681 9.136 -11.080 1.00 98.75 181 ILE A N 1
ATOM 1502 C CA . ILE A 1 181 ? 5.138 9.153 -9.718 1.00 98.75 181 ILE A CA 1
ATOM 1503 C C . ILE A 1 181 ? 5.599 10.455 -9.069 1.00 98.75 181 ILE A C 1
ATOM 1505 O O . ILE A 1 181 ? 6.796 10.644 -8.853 1.00 98.75 181 ILE A O 1
ATOM 1509 N N . ASP A 1 182 ? 4.645 11.325 -8.754 1.00 98.31 182 ASP A N 1
ATOM 1510 C CA . ASP A 1 182 ? 4.877 12.584 -8.050 1.00 98.31 182 ASP A CA 1
ATOM 1511 C C . ASP A 1 182 ? 4.408 12.509 -6.595 1.00 98.31 182 ASP A C 1
ATOM 1513 O O . ASP A 1 182 ? 3.609 11.649 -6.215 1.00 98.31 182 ASP A O 1
ATOM 1517 N N . GLY A 1 183 ? 4.944 13.397 -5.764 1.00 96.56 183 GLY A N 1
ATOM 1518 C CA . GLY A 1 183 ? 4.637 13.496 -4.345 1.00 96.56 183 GLY A CA 1
ATOM 1519 C C . GLY A 1 183 ? 4.126 14.879 -3.967 1.00 96.56 183 GLY A C 1
ATOM 1520 O O . GLY A 1 183 ? 4.619 15.886 -4.466 1.00 96.56 183 GLY A O 1
ATOM 1521 N N . GLU A 1 184 ? 3.175 14.938 -3.041 1.00 94.00 184 GLU A N 1
ATOM 1522 C CA . GLU A 1 184 ? 2.684 16.201 -2.486 1.00 94.00 184 GLU A CA 1
ATOM 1523 C C . GLU A 1 184 ? 2.263 16.016 -1.023 1.00 94.00 184 GLU A C 1
ATOM 1525 O O . GLU A 1 184 ? 1.768 14.960 -0.635 1.00 94.00 184 GLU A O 1
ATOM 1530 N N . SER A 1 185 ? 2.469 17.028 -0.179 1.00 87.56 185 SER A N 1
ATOM 1531 C CA . SER A 1 185 ? 1.955 17.014 1.198 1.00 87.56 185 SER A CA 1
ATOM 1532 C C . SER A 1 185 ? 0.564 17.645 1.273 1.00 87.56 185 SER A C 1
ATOM 1534 O O . SER A 1 185 ? 0.205 18.451 0.424 1.00 87.56 185 SER A O 1
ATOM 1536 N N . THR A 1 186 ? -0.219 17.346 2.311 1.00 77.56 186 THR A N 1
ATOM 1537 C CA . THR A 1 186 ? -1.582 17.902 2.452 1.00 77.56 186 THR A CA 1
ATOM 1538 C C . THR A 1 186 ? -1.648 19.382 2.852 1.00 77.56 186 THR A C 1
ATOM 1540 O O . THR A 1 186 ? -2.735 19.884 3.119 1.00 77.56 186 THR A O 1
ATOM 1543 N N . GLN A 1 187 ? -0.520 20.097 2.914 1.00 65.44 187 GLN A N 1
ATOM 1544 C CA . GLN A 1 187 ? -0.489 21.525 3.244 1.00 65.44 187 GLN A CA 1
ATOM 1545 C C . GLN A 1 187 ? -0.880 22.364 2.015 1.00 65.44 187 GLN A C 1
ATOM 1547 O O . GLN A 1 187 ? -0.029 22.736 1.212 1.00 65.44 187 GLN A O 1
ATOM 1552 N N . GLY A 1 188 ? -2.174 22.662 1.861 1.00 61.66 188 GLY A N 1
ATOM 1553 C CA . GLY A 1 188 ? -2.705 23.513 0.790 1.00 61.66 188 GLY A CA 1
ATOM 1554 C C . GLY A 1 188 ? -3.683 22.800 -0.150 1.00 61.66 188 GLY A C 1
ATOM 1555 O O . GLY A 1 188 ? -4.339 21.829 0.217 1.00 61.66 188 GLY A O 1
ATOM 1556 N N . ASN A 1 189 ? -3.814 23.309 -1.380 1.00 65.38 189 ASN A N 1
ATOM 1557 C CA . ASN A 1 189 ? -4.737 22.770 -2.383 1.00 65.38 189 ASN A CA 1
ATOM 1558 C C . ASN A 1 189 ? -4.108 21.596 -3.155 1.00 65.38 189 ASN A C 1
ATOM 1560 O O . ASN A 1 189 ? -3.736 21.763 -4.318 1.00 65.38 189 ASN A O 1
ATOM 1564 N N . VAL A 1 190 ? -4.027 20.426 -2.515 1.00 77.88 190 VAL A N 1
ATOM 1565 C CA . VAL A 1 190 ? -3.483 19.190 -3.110 1.00 77.88 190 VAL A CA 1
ATOM 1566 C C . VAL A 1 190 ? -4.073 18.929 -4.495 1.00 77.88 190 VAL A C 1
ATOM 1568 O O . VAL A 1 190 ? -5.299 18.949 -4.648 1.00 77.88 190 VAL A O 1
ATOM 1571 N N . ALA A 1 191 ? -3.224 18.640 -5.481 1.00 72.19 191 ALA A N 1
ATOM 1572 C CA . ALA A 1 191 ? -3.610 18.286 -6.850 1.00 72.19 191 ALA A CA 1
ATOM 1573 C C . ALA A 1 191 ? -4.507 19.314 -7.579 1.00 72.19 191 ALA A C 1
ATOM 1575 O O . ALA A 1 191 ? -5.193 18.975 -8.549 1.00 72.19 191 ALA A O 1
ATOM 1576 N N . ARG A 1 192 ? -4.559 20.578 -7.138 1.00 70.94 192 ARG A N 1
ATOM 1577 C CA . ARG A 1 192 ? -5.428 21.584 -7.769 1.00 70.94 192 ARG A CA 1
ATOM 1578 C C . ARG A 1 192 ? -4.914 21.972 -9.155 1.00 70.94 192 ARG A C 1
ATOM 1580 O O . ARG A 1 192 ? -3.812 22.486 -9.293 1.00 70.94 192 ARG A O 1
ATOM 1587 N N . GLY A 1 193 ? -5.769 21.802 -10.166 1.00 67.94 193 GLY A N 1
ATOM 1588 C CA . GLY A 1 193 ? -5.429 22.082 -11.567 1.00 67.94 193 GLY A CA 1
ATOM 1589 C C . GLY A 1 193 ? -4.588 20.989 -12.232 1.00 67.94 193 GLY A C 1
ATOM 1590 O O . GLY A 1 193 ? -4.117 21.185 -13.349 1.00 67.94 193 GLY A O 1
ATOM 1591 N N . ASP A 1 194 ? -4.415 19.852 -11.559 1.00 82.62 194 ASP A N 1
ATOM 1592 C CA . ASP A 1 194 ? -3.626 18.719 -12.027 1.00 82.62 194 ASP A CA 1
ATOM 1593 C C . ASP A 1 194 ? -4.495 17.688 -12.778 1.00 82.62 194 ASP A C 1
ATOM 1595 O O . ASP A 1 194 ? -5.728 17.715 -12.713 1.00 82.62 194 ASP A O 1
ATOM 1599 N N . ARG A 1 195 ? -3.861 16.760 -13.499 1.00 90.00 195 ARG A N 1
ATOM 1600 C CA . ARG A 1 195 ? -4.503 15.609 -14.150 1.00 90.00 195 ARG A CA 1
ATOM 1601 C C . ARG A 1 195 ? -3.687 14.353 -13.875 1.00 90.00 195 ARG A C 1
ATOM 1603 O O . ARG A 1 195 ? -2.582 14.184 -14.388 1.00 90.00 195 ARG A O 1
ATOM 1610 N N . ARG A 1 196 ? -4.257 13.447 -13.080 1.00 96.56 196 ARG A N 1
ATOM 1611 C CA . ARG A 1 196 ? -3.597 12.224 -12.608 1.00 96.56 196 ARG A CA 1
ATOM 1612 C C . ARG A 1 196 ? -4.379 10.979 -13.005 1.00 96.56 196 ARG A C 1
ATOM 1614 O O . ARG A 1 196 ? -5.605 10.929 -12.905 1.00 96.56 196 ARG A O 1
ATOM 1621 N N . THR A 1 197 ? -3.656 9.932 -13.384 1.00 97.81 197 THR A N 1
ATOM 1622 C CA . THR A 1 197 ? -4.185 8.577 -13.580 1.00 97.81 197 THR A CA 1
ATOM 1623 C C . THR A 1 197 ? -4.795 8.034 -12.287 1.00 97.81 197 THR A C 1
ATOM 1625 O O . THR A 1 197 ? -5.884 7.463 -12.324 1.00 97.81 197 THR A O 1
ATOM 1628 N N . ALA A 1 198 ? -4.111 8.220 -11.156 1.00 98.25 198 ALA A N 1
ATOM 1629 C CA . ALA A 1 198 ? -4.634 7.936 -9.824 1.00 98.25 198 ALA A CA 1
ATOM 1630 C C . ALA A 1 198 ? -3.878 8.722 -8.745 1.00 98.25 198 ALA A C 1
ATOM 1632 O O . ALA A 1 198 ? -2.724 9.114 -8.939 1.00 98.25 198 ALA A O 1
ATOM 1633 N N . ILE A 1 199 ? -4.530 8.913 -7.598 1.00 98.19 199 ILE A N 1
ATOM 1634 C CA . ILE A 1 199 ? -3.959 9.580 -6.422 1.00 98.19 199 ILE A CA 1
ATOM 1635 C C . ILE A 1 199 ? -4.036 8.627 -5.225 1.00 98.19 199 ILE A C 1
ATOM 1637 O O . ILE A 1 199 ? -5.112 8.121 -4.913 1.00 98.19 199 ILE A O 1
ATOM 1641 N N . LEU A 1 200 ? -2.913 8.389 -4.547 1.00 98.50 200 LEU A N 1
ATOM 1642 C CA . LEU A 1 200 ? -2.847 7.676 -3.271 1.00 98.50 200 LEU A CA 1
ATOM 1643 C C . LEU A 1 200 ? -2.828 8.688 -2.124 1.00 98.50 200 LEU A C 1
ATOM 1645 O O . LEU A 1 200 ? -1.944 9.536 -2.068 1.00 98.50 200 LEU A O 1
ATOM 1649 N N . LEU A 1 201 ? -3.770 8.559 -1.196 1.00 97.69 201 LEU A N 1
ATOM 1650 C CA . LEU A 1 201 ? -3.885 9.349 0.027 1.00 97.69 201 LEU A CA 1
ATOM 1651 C C . LEU A 1 201 ? -3.634 8.427 1.229 1.00 97.69 201 LEU A C 1
ATOM 1653 O O . LEU A 1 201 ? -4.528 7.693 1.657 1.00 97.69 201 LEU A O 1
ATOM 1657 N N . ASP A 1 202 ? -2.401 8.431 1.736 1.00 97.44 202 ASP A N 1
ATOM 1658 C CA . ASP A 1 202 ? -1.938 7.547 2.813 1.00 97.44 202 ASP A CA 1
ATOM 1659 C C . ASP A 1 202 ? -2.159 8.161 4.204 1.00 97.44 202 ASP A C 1
ATOM 1661 O O . ASP A 1 202 ? -1.909 9.347 4.429 1.00 97.44 202 ASP A O 1
ATOM 1665 N N . GLU A 1 203 ? -2.610 7.328 5.143 1.00 95.50 203 GLU A N 1
ATOM 1666 C CA . GLU A 1 203 ? -3.051 7.698 6.497 1.00 95.50 203 GLU A CA 1
ATOM 1667 C C . GLU A 1 203 ? -4.094 8.835 6.491 1.00 95.50 203 GLU A C 1
ATOM 1669 O O . GLU A 1 203 ? -4.031 9.782 7.280 1.00 95.50 203 GLU A O 1
ATOM 1674 N N . PHE A 1 204 ? -5.068 8.752 5.573 1.00 96.56 204 PHE A N 1
ATOM 1675 C CA . PHE A 1 204 ? -5.992 9.853 5.278 1.00 96.56 204 PHE A CA 1
ATOM 1676 C C . PHE A 1 204 ? -6.901 10.264 6.449 1.00 96.56 204 PHE A C 1
ATOM 1678 O O . PHE A 1 204 ? -7.304 11.423 6.527 1.00 96.56 204 PHE A O 1
ATOM 1685 N N . ALA A 1 205 ? -7.209 9.363 7.389 1.00 96.12 205 ALA A N 1
ATOM 1686 C CA . ALA A 1 205 ? -8.009 9.718 8.567 1.00 96.12 205 ALA A CA 1
ATOM 1687 C C . ALA A 1 205 ? -7.304 10.742 9.474 1.00 96.12 205 ALA A C 1
ATOM 1689 O O . ALA A 1 205 ? -7.979 11.485 10.184 1.00 96.12 205 ALA A O 1
ATOM 1690 N N . ALA A 1 206 ? -5.969 10.813 9.404 1.00 93.06 206 ALA A N 1
ATOM 1691 C CA . ALA A 1 206 ? -5.140 11.738 10.172 1.00 93.06 206 ALA A CA 1
ATOM 1692 C C . ALA A 1 206 ? -4.909 13.093 9.475 1.00 93.06 206 ALA A C 1
ATOM 1694 O O . ALA A 1 206 ? -4.198 13.948 10.012 1.00 93.06 206 ALA A O 1
ATOM 1695 N N . VAL A 1 207 ? -5.465 13.299 8.277 1.00 92.12 207 VAL A N 1
ATOM 1696 C CA . VAL A 1 207 ? -5.337 14.556 7.527 1.00 92.12 207 VAL A CA 1
ATOM 1697 C C . VAL A 1 207 ? -6.354 15.567 8.054 1.00 92.12 207 VAL A C 1
ATOM 1699 O O . VAL A 1 207 ? -7.562 15.348 7.957 1.00 92.12 207 VAL A O 1
ATOM 1702 N N . LYS A 1 208 ? -5.865 16.689 8.599 1.00 88.44 208 LYS A N 1
ATOM 1703 C CA . LYS A 1 208 ? -6.705 17.734 9.209 1.00 88.44 208 LYS A CA 1
ATOM 1704 C C . LYS A 1 208 ? -7.586 18.429 8.167 1.00 88.44 208 LYS A C 1
ATOM 1706 O O . LYS A 1 208 ? -8.799 18.489 8.330 1.00 88.44 208 LYS A O 1
ATOM 1711 N N . GLU A 1 209 ? -6.993 18.845 7.052 1.00 88.94 209 GLU A N 1
ATOM 1712 C CA . GLU A 1 209 ? -7.634 19.521 5.913 1.00 88.94 209 GLU A CA 1
ATOM 1713 C C . GLU A 1 209 ? -8.341 18.533 4.954 1.00 88.94 209 GLU A C 1
ATOM 1715 O O . GLU A 1 209 ? -8.498 18.769 3.755 1.00 88.94 209 GLU A O 1
ATOM 1720 N N . GLY A 1 210 ? -8.767 17.365 5.452 1.00 91.56 210 GLY A N 1
ATOM 1721 C CA . GLY A 1 210 ? -9.194 16.251 4.600 1.00 91.56 210 GLY A CA 1
ATOM 1722 C C . GLY A 1 210 ? -10.398 16.565 3.700 1.00 91.56 210 GLY A C 1
ATOM 1723 O O . GLY A 1 210 ? -10.493 16.037 2.594 1.00 91.56 210 GLY A O 1
ATOM 1724 N N . ILE A 1 211 ? -11.311 17.446 4.123 1.00 92.12 211 ILE A N 1
ATOM 1725 C CA . ILE A 1 211 ? -12.468 17.851 3.302 1.00 92.12 211 ILE A CA 1
ATOM 1726 C C . ILE A 1 211 ? -12.032 18.674 2.091 1.00 92.12 211 ILE A C 1
ATOM 1728 O O . ILE A 1 211 ? -12.582 18.512 1.002 1.00 92.12 211 ILE A O 1
ATOM 1732 N N . GLU A 1 212 ? -11.035 19.537 2.261 1.00 90.75 212 GLU A N 1
ATOM 1733 C CA . GLU A 1 212 ? -10.486 20.350 1.178 1.00 90.75 212 GLU A CA 1
ATOM 1734 C C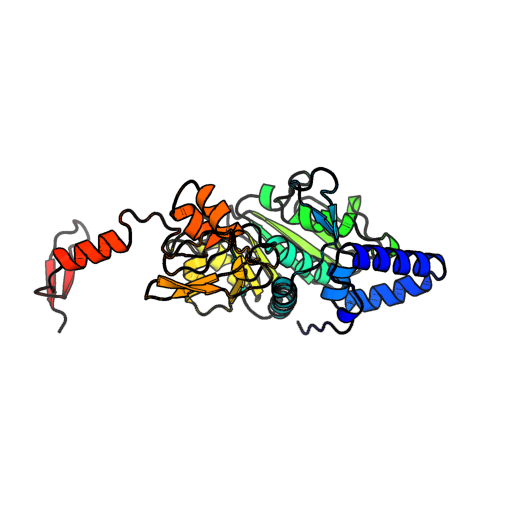 . GLU A 1 212 ? -9.733 19.460 0.193 1.00 90.75 212 GLU A C 1
ATOM 1736 O O . GLU A 1 212 ? -9.974 19.559 -1.009 1.00 90.75 212 GLU A O 1
ATOM 1741 N N . VAL A 1 213 ? -8.954 18.498 0.699 1.00 92.88 213 VAL A N 1
ATOM 1742 C CA . VAL A 1 213 ? -8.284 17.486 -0.131 1.00 92.88 213 VAL A CA 1
ATOM 1743 C C . VAL A 1 213 ? -9.295 16.639 -0.913 1.00 92.88 213 VAL A C 1
ATOM 1745 O O . VAL A 1 213 ? -9.108 16.395 -2.104 1.00 92.88 213 VAL A O 1
ATOM 1748 N N . LEU A 1 214 ? -10.411 16.217 -0.303 1.00 92.19 214 LEU A N 1
ATOM 1749 C CA . LEU A 1 214 ? -11.478 15.498 -1.018 1.00 92.19 214 LEU A CA 1
ATOM 1750 C C . LEU A 1 214 ? -12.088 16.327 -2.150 1.00 92.19 214 LEU A C 1
ATOM 1752 O O . LEU A 1 214 ? -12.457 15.766 -3.184 1.00 92.19 214 LEU A O 1
ATOM 1756 N N . ARG A 1 215 ? -12.227 17.642 -1.954 1.00 90.00 215 ARG A N 1
ATOM 1757 C CA . ARG A 1 215 ? -12.766 18.553 -2.968 1.00 90.00 215 ARG A CA 1
ATOM 1758 C C . ARG A 1 215 ? -11.762 18.779 -4.093 1.00 90.00 215 ARG A C 1
ATOM 1760 O O . ARG A 1 215 ? -12.141 18.648 -5.250 1.00 90.00 215 ARG A O 1
ATOM 1767 N N . SER A 1 216 ? -10.500 19.062 -3.771 1.00 89.94 216 SER A N 1
ATOM 1768 C CA . SER A 1 216 ? -9.472 19.391 -4.765 1.00 89.94 216 SER A CA 1
ATOM 1769 C C . SER A 1 216 ? -9.076 18.190 -5.627 1.00 89.94 216 SER A C 1
ATOM 1771 O O . SER A 1 216 ? -8.920 18.321 -6.838 1.00 89.94 216 SER A O 1
ATOM 1773 N N . THR A 1 217 ? -8.982 17.000 -5.031 1.00 92.81 217 THR A N 1
ATOM 1774 C CA . THR A 1 217 ? -8.575 15.775 -5.741 1.00 92.81 217 THR A CA 1
ATOM 1775 C C . THR A 1 217 ? -9.668 15.188 -6.633 1.00 92.81 217 THR A C 1
ATOM 1777 O O . THR A 1 217 ? -9.358 14.374 -7.501 1.00 92.81 217 THR A O 1
ATOM 1780 N N . ARG A 1 218 ? -10.937 15.579 -6.439 1.00 90.94 218 ARG A N 1
ATOM 1781 C CA . ARG A 1 218 ? -12.085 15.035 -7.184 1.00 90.94 218 ARG A CA 1
ATOM 1782 C C . ARG A 1 218 ? -11.975 15.278 -8.688 1.00 90.94 218 ARG A C 1
ATOM 1784 O O . ARG A 1 218 ? -12.254 14.373 -9.460 1.00 90.94 218 ARG A O 1
ATOM 1791 N N . ASP A 1 219 ? -11.580 16.482 -9.088 1.00 88.38 219 ASP A N 1
ATOM 1792 C CA . ASP A 1 219 ? -11.498 16.849 -10.509 1.00 88.38 219 ASP A CA 1
ATOM 1793 C C . ASP A 1 219 ? -10.125 16.511 -11.119 1.00 88.38 219 ASP A C 1
ATOM 1795 O O . ASP A 1 219 ? -9.961 16.496 -12.345 1.00 88.38 219 ASP A O 1
ATOM 1799 N N . ALA A 1 220 ? -9.143 16.208 -10.264 1.00 93.19 220 ALA A N 1
ATOM 1800 C CA . ALA A 1 220 ? -7.787 15.851 -10.663 1.00 93.19 220 ALA A CA 1
ATOM 1801 C C . ALA A 1 220 ? -7.682 14.408 -11.181 1.00 93.19 220 ALA A C 1
ATOM 1803 O O . ALA A 1 220 ? -6.831 14.115 -12.023 1.00 93.19 220 ALA A O 1
ATOM 1804 N N . THR A 1 221 ? -8.529 13.492 -10.698 1.00 95.69 221 THR A N 1
ATOM 1805 C CA . THR A 1 221 ? -8.510 12.083 -11.107 1.00 95.69 221 THR A CA 1
ATOM 1806 C C . THR A 1 221 ? -9.872 11.407 -10.960 1.00 95.69 221 THR A C 1
ATOM 1808 O O . THR A 1 221 ? -10.670 11.774 -10.106 1.00 95.69 221 THR A O 1
ATOM 1811 N N . ASN A 1 222 ? -10.090 10.340 -11.731 1.00 94.12 222 ASN A N 1
ATOM 1812 C CA . ASN A 1 222 ? -11.243 9.445 -11.578 1.00 94.12 222 ASN A CA 1
ATOM 1813 C C . ASN A 1 222 ? -10.992 8.304 -10.573 1.00 94.12 222 ASN A C 1
ATOM 1815 O O . ASN A 1 222 ? -11.841 7.430 -10.416 1.00 94.12 222 ASN A O 1
ATOM 1819 N N . SER A 1 223 ? -9.806 8.246 -9.957 1.00 96.62 223 SER A N 1
ATOM 1820 C CA . SER A 1 223 ? -9.404 7.141 -9.086 1.00 96.62 223 SER A CA 1
ATOM 1821 C C . SER A 1 223 ? -8.535 7.610 -7.924 1.00 96.62 223 SER A C 1
ATOM 1823 O O . SER A 1 223 ? -7.310 7.723 -8.045 1.00 96.62 223 SER A O 1
ATOM 1825 N N . ARG A 1 224 ? -9.150 7.805 -6.762 1.00 97.69 224 ARG A N 1
ATOM 1826 C CA . ARG A 1 224 ? -8.458 8.099 -5.505 1.00 97.69 224 ARG A CA 1
ATOM 1827 C C . ARG A 1 224 ? -8.439 6.865 -4.618 1.00 97.69 224 ARG A C 1
ATOM 1829 O O . ARG A 1 224 ? -9.466 6.226 -4.413 1.00 97.69 224 ARG A O 1
ATOM 1836 N N . ILE A 1 225 ? -7.273 6.538 -4.078 1.00 98.56 225 ILE A N 1
ATOM 1837 C CA . ILE A 1 225 ? -7.084 5.433 -3.140 1.00 98.56 225 ILE A CA 1
ATOM 1838 C C . ILE A 1 225 ? -6.853 6.032 -1.757 1.00 98.56 225 ILE A C 1
ATOM 1840 O O . ILE A 1 225 ? -5.827 6.665 -1.519 1.00 98.56 225 ILE A O 1
ATOM 1844 N N . PHE A 1 226 ? -7.801 5.836 -0.847 1.00 98.31 226 PHE A N 1
ATOM 1845 C CA . PHE A 1 226 ? -7.741 6.343 0.522 1.00 98.31 226 PHE A CA 1
ATOM 1846 C C . PHE A 1 226 ? -7.323 5.217 1.458 1.00 98.31 226 PHE A C 1
ATOM 1848 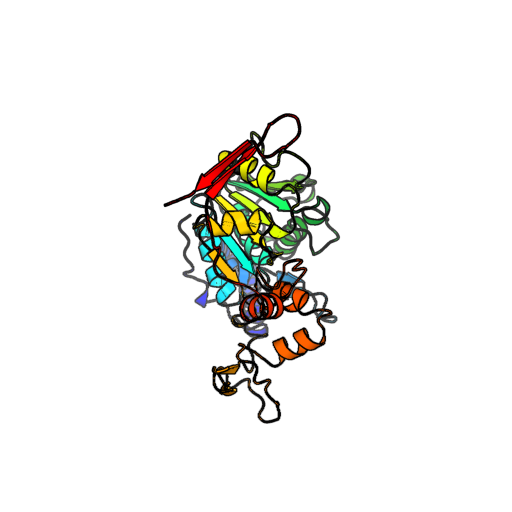O O . PHE A 1 226 ? -8.128 4.336 1.735 1.00 98.31 226 PHE A O 1
ATOM 1855 N N . ASN A 1 227 ? -6.092 5.227 1.959 1.00 98.25 227 ASN A N 1
ATOM 1856 C CA . ASN A 1 227 ? -5.584 4.180 2.846 1.00 98.25 227 ASN A CA 1
ATOM 1857 C C . ASN A 1 227 ? -5.434 4.712 4.270 1.00 98.25 227 ASN A C 1
ATOM 1859 O O . ASN A 1 227 ? -4.701 5.675 4.471 1.00 98.25 227 ASN A O 1
ATOM 1863 N N . SER A 1 228 ? -6.088 4.108 5.267 1.00 97.94 228 SER A N 1
ATOM 1864 C CA . SER A 1 228 ? -5.951 4.579 6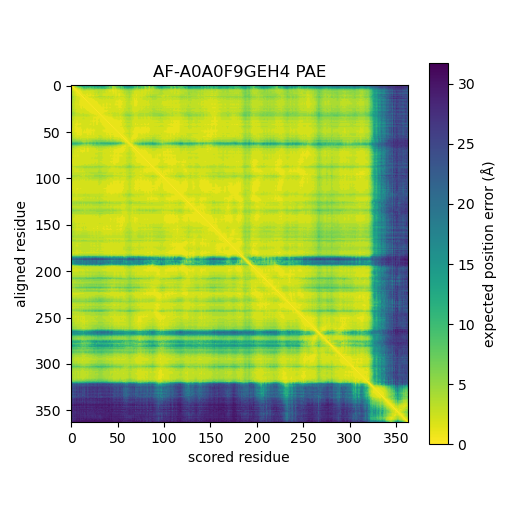.653 1.00 97.94 228 SER A CA 1
ATOM 1865 C C . SER A 1 228 ? -6.387 3.562 7.708 1.00 97.94 228 SER A C 1
ATOM 1867 O O . SER A 1 228 ? -7.292 2.753 7.485 1.00 97.94 228 SER A O 1
ATOM 1869 N N . THR A 1 229 ? -5.783 3.648 8.898 1.00 97.25 229 THR A N 1
ATOM 1870 C CA . THR A 1 229 ? -6.473 3.199 10.122 1.00 97.25 229 THR A CA 1
ATOM 1871 C C . THR A 1 229 ? -7.620 4.173 10.449 1.00 97.25 229 THR A C 1
ATOM 1873 O O . THR A 1 229 ? -7.564 5.338 10.030 1.00 97.25 229 THR A O 1
ATOM 1876 N N . PRO A 1 230 ? -8.684 3.741 11.148 1.00 95.69 230 PRO A N 1
ATOM 1877 C CA . PRO A 1 230 ? -9.719 4.652 11.639 1.00 95.69 230 PRO A CA 1
ATOM 1878 C C . PRO A 1 230 ? -9.175 5.680 12.630 1.00 95.69 230 PRO A C 1
ATOM 1880 O O . PRO A 1 230 ? -8.224 5.410 13.346 1.00 95.69 230 PRO A O 1
ATOM 1883 N N . GLN A 1 231 ? -9.805 6.849 12.714 1.00 94.81 231 GLN A N 1
ATOM 1884 C CA . GLN A 1 231 ? -9.468 7.855 13.727 1.00 94.81 231 GLN A CA 1
ATOM 1885 C C . GLN A 1 231 ? -10.732 8.607 14.151 1.00 94.81 231 GLN A C 1
ATOM 1887 O O . GLN A 1 231 ? -10.884 9.810 13.925 1.00 94.81 231 GLN A O 1
ATOM 1892 N N . GLY A 1 232 ? -11.701 7.866 14.685 1.00 92.81 232 GLY A N 1
ATOM 1893 C CA . GLY A 1 232 ? -13.024 8.400 14.971 1.00 92.81 232 GLY A CA 1
ATOM 1894 C C . GLY A 1 232 ? -13.896 8.588 13.725 1.00 92.81 232 GLY A C 1
ATOM 1895 O O . GLY A 1 232 ? -13.534 8.238 12.596 1.00 92.81 232 GLY A O 1
ATOM 1896 N N . THR A 1 233 ? -15.057 9.203 13.942 1.00 93.69 233 THR A N 1
ATOM 1897 C CA . THR A 1 233 ? -16.070 9.493 12.914 1.00 93.69 233 THR A CA 1
ATOM 1898 C C . THR A 1 233 ? -16.054 10.945 12.420 1.00 93.69 233 THR A C 1
ATOM 1900 O O . THR A 1 233 ? -16.711 11.274 11.434 1.00 93.69 233 THR A O 1
ATOM 1903 N N . GLY A 1 234 ? -15.288 11.820 13.078 1.00 90.94 234 GLY A N 1
ATOM 1904 C CA . GLY A 1 234 ? -15.246 13.263 12.815 1.00 90.94 234 GLY A CA 1
ATOM 1905 C C . GLY A 1 234 ? -14.304 13.709 11.690 1.00 90.94 234 GLY A C 1
ATOM 1906 O O . GLY A 1 234 ? -14.041 14.898 11.568 1.00 90.94 234 GLY A O 1
ATOM 1907 N N . ASN A 1 235 ? -13.770 12.788 10.885 1.00 93.56 235 ASN A N 1
ATOM 1908 C CA . ASN A 1 235 ? -12.772 13.083 9.849 1.00 93.56 235 ASN A CA 1
ATOM 1909 C C . ASN A 1 235 ? -13.312 12.844 8.424 1.00 93.56 235 ASN A C 1
ATOM 1911 O O . ASN A 1 235 ? -14.315 12.157 8.209 1.00 93.56 235 ASN A O 1
ATOM 1915 N N . ALA A 1 236 ? -12.614 13.401 7.430 1.00 95.12 236 ALA A N 1
ATOM 1916 C CA . ALA A 1 236 ? -12.976 13.296 6.016 1.00 95.12 236 ALA A CA 1
ATOM 1917 C C . ALA A 1 236 ? -12.989 11.849 5.498 1.00 95.12 236 ALA A C 1
ATOM 1919 O O . ALA A 1 236 ? -13.821 11.491 4.666 1.00 95.12 236 ALA A O 1
ATOM 1920 N N . TYR A 1 237 ? -12.100 11.004 6.020 1.00 97.00 237 TYR A N 1
ATOM 1921 C CA . TYR A 1 237 ? -12.014 9.595 5.655 1.00 97.00 237 TYR A CA 1
ATOM 1922 C C . TYR A 1 237 ? -13.297 8.829 6.020 1.00 97.00 237 TYR A C 1
ATOM 1924 O O . TYR A 1 237 ? -13.880 8.155 5.171 1.00 97.00 237 TYR A O 1
ATOM 1932 N N . TYR A 1 238 ? -13.816 9.004 7.240 1.00 96.31 238 TYR A N 1
ATOM 1933 C CA . TYR A 1 238 ? -15.091 8.412 7.652 1.00 96.31 238 TYR A CA 1
ATOM 1934 C C . TYR A 1 238 ? -16.283 9.018 6.907 1.00 96.31 238 TYR A C 1
ATOM 1936 O O . TYR A 1 238 ? -17.219 8.303 6.548 1.00 96.31 238 TYR A O 1
ATOM 1944 N N . GLN A 1 239 ? -16.262 10.325 6.628 1.00 94.81 239 GLN A N 1
ATOM 1945 C CA . GLN A 1 239 ? -17.303 10.945 5.805 1.00 94.81 239 GLN A CA 1
ATOM 1946 C C . GLN A 1 239 ? -17.350 10.330 4.403 1.00 94.81 239 GLN A C 1
ATOM 1948 O O . GLN A 1 239 ? -18.432 9.972 3.941 1.00 94.81 239 GLN A O 1
ATOM 1953 N N . HIS A 1 240 ? -16.192 10.132 3.765 1.00 95.81 240 HIS A N 1
ATOM 1954 C CA . HIS A 1 240 ? -16.110 9.481 2.460 1.00 95.81 240 HIS A CA 1
ATOM 1955 C C . HIS A 1 240 ? -16.527 8.007 2.525 1.00 95.81 240 HIS A C 1
ATOM 1957 O O . HIS A 1 240 ? -17.272 7.539 1.673 1.00 95.81 240 HIS A O 1
ATOM 1963 N N . ARG A 1 241 ? -16.170 7.282 3.591 1.00 95.81 241 ARG A N 1
ATOM 1964 C CA . ARG A 1 241 ? -16.644 5.907 3.825 1.00 95.81 241 ARG A CA 1
ATOM 1965 C C . ARG A 1 241 ? -18.171 5.776 3.780 1.00 95.81 241 ARG A C 1
ATOM 1967 O O . ARG A 1 241 ? -18.674 4.739 3.353 1.00 95.81 241 ARG A O 1
ATOM 1974 N N . LYS A 1 242 ? -18.914 6.804 4.205 1.00 95.31 242 LYS A N 1
ATOM 1975 C CA . LYS A 1 242 ? -20.388 6.802 4.217 1.00 95.31 242 LYS A CA 1
ATOM 1976 C C . LYS A 1 242 ? -21.032 7.028 2.845 1.00 95.31 242 LYS A C 1
ATOM 1978 O O . LYS A 1 242 ? -22.234 6.825 2.728 1.00 95.31 242 LYS A O 1
ATOM 1983 N N . THR A 1 243 ? -20.284 7.420 1.811 1.00 92.62 243 THR A N 1
ATOM 1984 C CA . THR A 1 243 ? -20.853 7.740 0.484 1.00 92.62 243 THR A CA 1
ATOM 1985 C C . THR A 1 243 ? -21.135 6.511 -0.384 1.00 92.62 243 THR A C 1
ATOM 1987 O O . THR A 1 243 ? -21.547 6.658 -1.531 1.00 92.62 243 THR A O 1
ATOM 1990 N N . GLY A 1 244 ? -20.889 5.302 0.131 1.00 89.69 244 GLY A N 1
ATOM 1991 C CA . GLY A 1 244 ? -20.973 4.067 -0.651 1.00 89.69 244 GLY A CA 1
ATOM 1992 C C . GLY A 1 244 ? -19.741 3.804 -1.522 1.00 89.69 244 GLY A C 1
ATOM 1993 O O . GLY A 1 244 ? -19.798 2.933 -2.388 1.00 89.69 244 GLY A O 1
ATOM 1994 N N . VAL A 1 245 ? -18.631 4.526 -1.296 1.00 96.62 245 VAL A N 1
ATOM 1995 C CA . VAL A 1 245 ? -17.334 4.241 -1.932 1.00 96.62 245 VAL A CA 1
ATOM 1996 C C . VAL A 1 245 ? -16.985 2.758 -1.794 1.00 96.62 245 VAL A C 1
ATOM 1998 O O . VAL A 1 245 ? -17.282 2.124 -0.776 1.00 96.62 245 VAL A O 1
ATOM 2001 N N . ARG A 1 246 ? -16.351 2.187 -2.821 1.00 97.25 246 ARG A N 1
ATOM 2002 C CA . ARG A 1 246 ? -15.887 0.803 -2.754 1.00 97.25 246 ARG A CA 1
ATOM 2003 C C . ARG A 1 246 ? -14.845 0.658 -1.645 1.00 97.25 246 ARG A C 1
ATOM 2005 O O . ARG A 1 246 ? -13.987 1.522 -1.478 1.00 97.25 246 ARG A O 1
ATOM 2012 N N . ARG A 1 247 ? -14.915 -0.447 -0.897 1.00 97.06 247 ARG A N 1
ATOM 2013 C CA . ARG A 1 247 ? -14.064 -0.682 0.273 1.00 97.06 247 ARG A CA 1
ATOM 2014 C C . ARG A 1 247 ? -13.251 -1.960 0.158 1.00 97.06 247 ARG A C 1
ATOM 2016 O O . ARG A 1 247 ? -13.790 -3.001 -0.208 1.00 97.06 247 ARG A O 1
ATOM 2023 N N . LEU A 1 248 ? -11.990 -1.872 0.559 1.00 97.19 248 LEU A N 1
ATOM 2024 C CA . LEU A 1 248 ? -11.146 -3.000 0.934 1.00 97.19 248 LEU A CA 1
ATOM 2025 C C . LEU A 1 248 ? -10.892 -2.947 2.436 1.00 97.19 248 LEU A C 1
ATOM 2027 O O . LEU A 1 248 ? -10.641 -1.876 2.986 1.00 97.19 248 LEU A O 1
ATOM 2031 N N . ARG A 1 249 ? -10.924 -4.109 3.092 1.00 97.38 249 ARG A N 1
ATOM 2032 C CA . ARG A 1 249 ? -10.693 -4.221 4.533 1.00 97.38 249 ARG A CA 1
ATOM 2033 C C . ARG A 1 249 ? -9.505 -5.131 4.819 1.00 97.38 249 ARG A C 1
ATOM 2035 O O . ARG A 1 249 ? -9.596 -6.341 4.644 1.00 97.38 249 ARG A O 1
ATOM 2042 N N . PHE A 1 250 ? -8.398 -4.554 5.275 1.00 98.06 250 PHE A N 1
ATOM 2043 C CA . PHE A 1 250 ? -7.184 -5.278 5.663 1.00 98.06 250 PHE A CA 1
ATOM 2044 C C . PHE A 1 250 ? -7.153 -5.437 7.181 1.00 98.06 250 PHE A C 1
ATOM 2046 O O . PHE A 1 250 ? -6.477 -4.694 7.893 1.00 98.06 250 PHE A O 1
ATOM 2053 N N . HIS A 1 251 ? -7.933 -6.387 7.683 1.00 98.06 251 HIS A N 1
ATOM 2054 C CA . HIS A 1 251 ? -7.995 -6.683 9.110 1.00 98.06 251 HIS A CA 1
ATOM 2055 C C . HIS A 1 251 ? -6.851 -7.585 9.561 1.00 98.06 251 HIS A C 1
ATOM 2057 O O . HIS A 1 251 ? -6.376 -8.419 8.794 1.00 98.06 251 HIS A O 1
ATOM 2063 N N . TRP A 1 252 ? -6.445 -7.488 10.825 1.00 97.62 252 TRP A N 1
ATOM 2064 C CA . TRP A 1 252 ? -5.430 -8.390 11.368 1.00 97.62 252 TRP A CA 1
ATOM 2065 C C . TRP A 1 252 ? -5.856 -9.866 11.305 1.00 97.62 252 TRP A C 1
ATOM 2067 O O . TRP A 1 252 ? -5.004 -10.723 11.096 1.00 97.62 252 TRP A O 1
ATOM 2077 N N . SER A 1 253 ? -7.153 -10.176 11.411 1.00 96.62 253 SER A N 1
ATOM 2078 C CA . SER A 1 253 ? -7.634 -11.569 11.452 1.00 96.62 253 SER A CA 1
ATOM 2079 C C . SER A 1 253 ? -7.493 -12.334 10.132 1.00 96.62 253 SER A C 1
ATOM 2081 O O . SER A 1 253 ? -7.614 -13.555 10.120 1.00 96.62 253 SER A O 1
ATOM 2083 N N . VAL A 1 254 ? -7.229 -11.644 9.017 1.00 96.25 254 VAL A N 1
ATOM 2084 C CA . VAL A 1 254 ? -6.914 -12.288 7.728 1.00 96.25 254 VAL A CA 1
ATOM 2085 C C . VAL A 1 254 ? -5.407 -12.392 7.480 1.00 96.25 254 VAL A C 1
ATOM 2087 O O . VAL A 1 254 ? -4.980 -12.918 6.454 1.00 96.25 254 VAL A O 1
ATOM 2090 N N . HIS A 1 255 ? -4.584 -11.877 8.395 1.00 96.88 255 HIS A N 1
ATOM 2091 C CA . HIS A 1 255 ? -3.136 -11.911 8.273 1.00 96.88 255 HIS A CA 1
ATOM 2092 C C . HIS A 1 255 ? -2.590 -13.251 8.803 1.00 96.88 255 HIS A C 1
ATOM 2094 O O . HIS A 1 255 ? -2.687 -13.480 10.009 1.00 96.88 255 HIS A O 1
ATOM 2100 N N . PRO A 1 256 ? -1.920 -14.080 7.973 1.00 94.44 256 PRO A N 1
ATOM 2101 C CA . PRO A 1 256 ? -1.554 -15.463 8.322 1.00 94.44 256 PRO A CA 1
ATOM 2102 C C . PRO A 1 256 ? -0.695 -15.635 9.578 1.00 94.44 256 PRO A C 1
ATOM 2104 O O . PRO A 1 256 ? -0.715 -16.676 10.211 1.00 94.44 256 PRO A O 1
ATOM 2107 N N . MET A 1 257 ? 0.101 -14.623 9.935 1.00 92.94 257 MET A N 1
ATOM 2108 C CA . MET A 1 257 ? 0.904 -14.659 11.168 1.00 92.94 257 MET A CA 1
ATOM 2109 C C . MET A 1 257 ? 0.159 -14.166 12.415 1.00 92.94 257 MET A C 1
ATOM 2111 O O . MET A 1 257 ? 0.604 -14.419 13.527 1.00 92.94 257 MET A O 1
ATOM 2115 N N . LYS A 1 258 ? -0.923 -13.401 12.246 1.00 95.81 258 LYS A N 1
ATOM 2116 C CA . LYS A 1 258 ? -1.656 -12.756 13.349 1.00 95.81 258 LYS A CA 1
ATOM 2117 C C . LYS A 1 258 ? -2.912 -13.531 13.725 1.00 95.81 258 LYS A C 1
ATOM 2119 O O . LYS A 1 258 ? -3.421 -13.364 14.826 1.00 95.81 258 LYS A O 1
ATOM 2124 N N . ASN A 1 259 ? -3.416 -14.353 12.812 1.00 95.69 259 ASN A N 1
ATOM 2125 C CA . ASN A 1 259 ? -4.594 -15.185 13.008 1.00 95.69 259 ASN A CA 1
ATOM 2126 C C . ASN A 1 259 ? -4.258 -16.633 13.397 1.00 95.69 259 ASN A C 1
ATOM 2128 O O . ASN A 1 259 ? -5.151 -17.467 13.407 1.00 95.69 259 ASN A O 1
ATOM 2132 N N . VAL A 1 260 ? -2.998 -16.941 13.714 1.00 96.00 260 VAL A N 1
ATOM 2133 C CA . VAL A 1 260 ? -2.625 -18.259 14.244 1.00 96.00 260 VAL A CA 1
ATOM 2134 C C . VAL A 1 260 ? -3.344 -18.472 15.573 1.00 96.00 260 VAL A C 1
ATOM 2136 O O . VAL A 1 260 ? -3.271 -17.605 16.446 1.00 96.00 260 VAL A O 1
ATOM 2139 N N . GLY A 1 261 ? -4.056 -19.590 15.707 1.00 95.12 261 GLY A N 1
ATOM 2140 C CA . GLY A 1 261 ? -4.877 -19.878 16.882 1.00 95.12 261 GLY A CA 1
ATOM 2141 C C . GLY A 1 261 ? -6.079 -18.942 17.010 1.00 95.12 261 GLY A C 1
ATOM 2142 O O . GLY A 1 261 ? -6.454 -18.578 18.121 1.00 95.12 261 GLY A O 1
ATOM 2143 N N . LEU A 1 262 ? -6.650 -18.495 15.887 1.00 96.12 262 LEU A N 1
ATOM 2144 C CA . LEU A 1 262 ? -7.862 -17.678 15.864 1.00 96.12 262 LEU A CA 1
ATOM 2145 C C . LEU A 1 262 ? -9.007 -18.388 16.595 1.00 96.12 262 LEU A C 1
ATOM 2147 O O . LEU A 1 262 ? -9.290 -19.563 16.343 1.00 96.12 262 LEU A O 1
ATOM 2151 N N . TYR A 1 263 ? -9.706 -17.650 17.444 1.00 94.69 263 TYR A N 1
ATOM 2152 C CA . TYR A 1 263 ? -10.898 -18.107 18.139 1.00 94.69 263 TYR A CA 1
ATOM 2153 C C . TYR A 1 263 ? -11.915 -16.974 18.248 1.00 94.69 263 TYR A C 1
ATOM 2155 O O . TYR A 1 263 ? -11.576 -15.792 18.185 1.00 94.69 263 TYR A O 1
ATOM 2163 N N . GLU A 1 264 ? -13.178 -17.339 18.387 1.00 93.75 264 GLU A N 1
ATOM 2164 C CA . GLU A 1 264 ? -14.253 -16.419 18.728 1.00 93.75 264 GLU A CA 1
ATOM 2165 C C . GLU A 1 264 ? -14.994 -16.942 19.951 1.00 93.75 264 GLU A C 1
ATOM 2167 O O . GLU A 1 264 ? -14.915 -18.125 20.293 1.00 93.75 264 GLU A O 1
ATOM 2172 N N . THR A 1 265 ? -15.699 -16.040 20.615 1.00 87.56 265 THR A N 1
ATOM 2173 C CA . THR A 1 265 ? -16.664 -16.404 21.646 1.00 87.56 265 THR A CA 1
ATOM 2174 C C . THR A 1 265 ? -18.036 -15.946 21.218 1.00 87.56 265 THR A C 1
ATOM 2176 O O . THR A 1 265 ? -18.183 -14.841 20.689 1.00 87.56 265 THR A O 1
ATOM 2179 N N . ASP A 1 266 ? -19.020 -16.825 21.366 1.00 78.69 266 ASP A N 1
ATOM 2180 C CA . ASP A 1 266 ? -20.399 -16.469 21.066 1.00 78.69 266 ASP A CA 1
ATOM 2181 C C . ASP A 1 266 ? -21.009 -15.608 22.183 1.00 78.69 266 ASP A C 1
ATOM 2183 O O . ASP A 1 266 ? -20.346 -15.214 23.146 1.00 78.69 266 ASP A O 1
ATOM 2187 N N . ILE A 1 267 ? -22.284 -15.252 22.015 1.00 73.31 267 ILE A N 1
ATOM 2188 C CA . ILE A 1 267 ? -22.989 -14.364 22.942 1.00 73.31 267 ILE A CA 1
ATOM 2189 C C . ILE A 1 267 ? -23.202 -14.989 24.328 1.00 73.31 267 ILE A C 1
ATOM 2191 O O . ILE A 1 267 ? -23.408 -14.251 25.291 1.00 73.31 267 ILE A O 1
ATOM 2195 N N . ASP A 1 268 ? -23.124 -16.318 24.420 1.00 79.06 268 ASP A N 1
ATOM 2196 C CA . ASP A 1 268 ? -23.270 -17.088 25.653 1.00 79.06 268 ASP A CA 1
ATOM 2197 C C . ASP A 1 268 ? -21.910 -17.304 26.350 1.00 79.06 268 ASP A C 1
ATOM 2199 O O . ASP A 1 268 ? -21.852 -17.807 27.472 1.00 79.06 268 ASP A O 1
ATOM 2203 N N . GLY A 1 269 ? -20.819 -16.840 25.727 1.00 78.69 269 GLY A N 1
ATOM 2204 C CA . GLY A 1 269 ? -19.457 -16.932 26.245 1.00 78.69 269 GLY A CA 1
ATOM 2205 C C . GLY A 1 269 ? -18.758 -18.244 25.899 1.00 78.69 269 GLY A C 1
ATOM 2206 O O . GLY A 1 269 ? -17.673 -18.500 26.422 1.00 78.69 269 GLY A O 1
ATOM 2207 N N . GLU A 1 270 ? -19.332 -19.062 25.017 1.00 86.50 270 GLU A N 1
ATOM 2208 C CA . GLU A 1 270 ? -18.753 -20.347 24.642 1.00 86.50 270 GLU A CA 1
ATOM 2209 C C . GLU A 1 270 ? -17.609 -20.171 23.642 1.00 86.50 270 GLU A C 1
ATOM 2211 O O . GLU A 1 270 ? -17.669 -19.379 22.694 1.00 86.50 270 GLU A O 1
ATOM 2216 N N . LEU A 1 271 ? -16.532 -20.928 23.863 1.00 91.56 271 LEU A N 1
ATOM 2217 C CA . LEU A 1 271 ? -15.336 -20.883 23.033 1.00 91.56 271 LEU A CA 1
ATOM 2218 C C . LEU A 1 271 ? -15.553 -21.628 21.719 1.00 91.56 271 LEU A C 1
ATOM 2220 O O . LEU A 1 271 ? -15.814 -22.831 21.700 1.00 91.56 271 LEU A O 1
ATOM 2224 N N . LYS A 1 272 ? -15.275 -20.947 20.608 1.00 92.50 272 LYS A N 1
ATOM 2225 C CA . LYS A 1 272 ? -15.183 -21.560 19.288 1.00 92.50 272 LYS A CA 1
ATOM 2226 C C . LYS A 1 272 ? -13.820 -21.294 18.663 1.00 92.50 272 LYS A C 1
ATOM 2228 O O . LYS A 1 272 ? -13.513 -20.191 18.214 1.00 92.50 272 LYS A O 1
ATOM 2233 N N . VAL A 1 273 ? -13.002 -22.340 18.594 1.00 91.81 273 VAL A N 1
ATOM 2234 C CA . VAL A 1 273 ? -11.691 -22.295 17.936 1.00 91.81 273 VAL A CA 1
ATOM 2235 C C . VAL A 1 273 ? -11.879 -22.371 16.419 1.00 91.81 273 VAL A C 1
ATOM 2237 O O . VAL A 1 273 ? -12.483 -23.310 15.904 1.00 91.81 273 VAL A O 1
ATOM 2240 N N . LEU A 1 274 ? -11.368 -21.368 15.703 1.00 91.94 274 LEU A N 1
ATOM 2241 C CA . LEU A 1 274 ? -11.470 -21.248 14.245 1.00 91.94 274 LEU A CA 1
ATOM 2242 C C . LEU A 1 274 ? -10.217 -21.771 13.529 1.00 91.94 274 LEU A C 1
ATOM 2244 O O . LEU A 1 274 ? -10.318 -22.259 12.406 1.00 91.94 274 LEU A O 1
ATOM 2248 N N . ASP A 1 275 ? -9.053 -21.701 14.180 1.00 90.94 275 ASP A N 1
ATOM 2249 C CA . ASP A 1 275 ? -7.796 -22.288 13.707 1.00 90.94 275 ASP A CA 1
ATOM 2250 C C . ASP A 1 275 ? -7.248 -23.292 14.728 1.00 90.94 275 ASP A C 1
ATOM 2252 O O . ASP A 1 275 ? -6.383 -22.974 15.540 1.00 90.94 275 ASP A O 1
ATOM 2256 N N . ALA A 1 276 ? -7.759 -24.524 14.683 1.00 84.12 276 ALA A N 1
ATOM 2257 C CA . ALA A 1 276 ? -7.346 -25.580 15.606 1.00 84.12 276 ALA A CA 1
ATOM 2258 C C . ALA A 1 276 ? -5.862 -25.967 15.463 1.00 84.12 276 ALA A C 1
ATOM 2260 O O . ALA A 1 276 ? -5.256 -26.407 16.431 1.00 84.12 276 ALA A O 1
ATOM 2261 N N . GLY A 1 277 ? -5.266 -25.798 14.276 1.00 85.38 277 GLY A N 1
ATOM 2262 C CA . GLY A 1 277 ? -3.868 -26.169 14.031 1.00 85.38 277 GLY A CA 1
ATOM 2263 C C . GLY A 1 277 ? -2.859 -25.201 14.651 1.00 85.38 277 GLY A C 1
ATOM 2264 O O . GLY A 1 277 ? -1.750 -25.610 14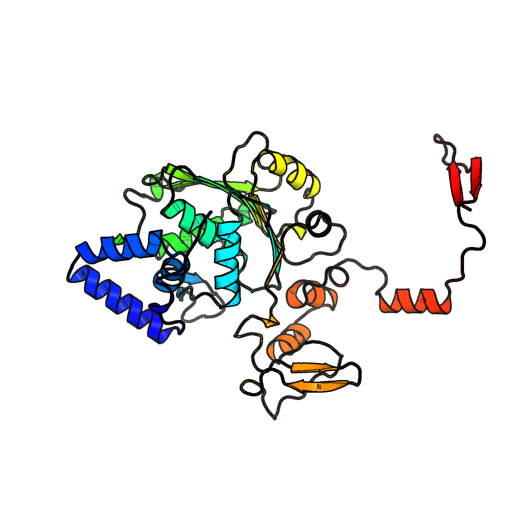.989 1.00 85.38 277 GLY A O 1
ATOM 2265 N N . GLY A 1 278 ? -3.234 -23.928 14.799 1.00 86.44 278 GLY A N 1
ATOM 2266 C CA . GLY A 1 278 ? -2.431 -22.903 15.468 1.00 86.44 278 GLY A CA 1
ATOM 2267 C C . GLY A 1 278 ? -2.802 -22.658 16.932 1.00 86.44 278 GLY A C 1
ATOM 2268 O O . GLY A 1 278 ? -2.119 -21.888 17.609 1.00 86.44 278 GLY A O 1
ATOM 2269 N N . TYR A 1 279 ? -3.883 -23.269 17.421 1.00 87.62 279 TYR A N 1
ATOM 2270 C CA . TYR A 1 279 ? -4.370 -23.075 18.782 1.00 87.62 279 TYR A CA 1
ATOM 2271 C C . TYR A 1 279 ? -3.609 -23.978 19.759 1.00 87.62 279 TYR A C 1
ATOM 2273 O O . TYR A 1 279 ? -3.576 -25.195 19.604 1.00 87.62 279 TYR A O 1
ATOM 2281 N N . SER A 1 280 ? -2.993 -23.380 20.776 1.00 88.81 280 SER A N 1
ATOM 2282 C CA . SER A 1 280 ? -2.279 -24.121 21.818 1.00 88.81 280 SER A CA 1
ATOM 2283 C C . SER A 1 280 ? -3.255 -24.579 22.902 1.00 88.81 280 SER A C 1
ATOM 2285 O O . SER A 1 280 ? -3.990 -23.752 23.430 1.00 88.81 280 SER A O 1
ATOM 2287 N N . GLU A 1 281 ? -3.228 -25.858 23.289 1.00 82.44 281 GLU A N 1
ATOM 2288 C CA . GLU A 1 281 ? -4.088 -26.387 24.368 1.00 82.44 281 GLU A CA 1
ATOM 2289 C C . GLU A 1 281 ? -3.814 -25.712 25.723 1.00 82.44 281 GLU A C 1
ATOM 2291 O O . GLU A 1 281 ? -4.737 -25.478 26.496 1.00 82.44 281 GLU A O 1
ATOM 2296 N N . ASP A 1 282 ? -2.566 -25.301 25.964 1.00 88.00 282 ASP A N 1
ATOM 2297 C CA . ASP A 1 282 ? -2.167 -24.556 27.166 1.00 88.00 282 ASP A CA 1
ATOM 2298 C C . ASP A 1 282 ? -2.587 -23.069 27.146 1.00 88.00 282 ASP A C 1
ATOM 2300 O O . ASP A 1 282 ? -2.294 -22.320 28.081 1.00 88.00 282 ASP A O 1
ATOM 2304 N N . TYR A 1 283 ? -3.230 -22.600 26.070 1.00 90.25 283 TYR A N 1
ATOM 2305 C CA . TYR A 1 283 ? -3.673 -21.215 25.949 1.00 90.25 283 TYR A CA 1
ATOM 2306 C C . TYR A 1 283 ? -5.009 -20.987 26.660 1.00 90.25 283 TYR A C 1
ATOM 2308 O O . TYR A 1 283 ? -6.022 -21.582 26.295 1.00 90.25 283 TYR A O 1
ATOM 2316 N N . THR A 1 284 ? -5.039 -20.059 27.618 1.00 91.31 284 THR A N 1
ATOM 2317 C CA . THR A 1 284 ? -6.282 -19.643 28.282 1.00 91.31 284 THR A CA 1
ATOM 2318 C C . THR A 1 284 ? -7.002 -18.572 27.450 1.00 91.31 284 THR A C 1
ATOM 2320 O O . THR A 1 284 ? -6.511 -17.441 27.384 1.00 91.31 284 THR A O 1
ATOM 2323 N N . PRO A 1 285 ? -8.163 -18.874 26.837 1.00 90.94 285 PRO A N 1
ATOM 2324 C CA . PRO A 1 285 ? -8.896 -17.911 26.019 1.00 90.94 285 PRO A CA 1
ATOM 2325 C C . PRO A 1 285 ? -9.551 -16.812 26.856 1.00 90.94 285 PRO A C 1
ATOM 2327 O O . PRO A 1 285 ? -9.931 -17.014 28.011 1.00 90.94 285 PRO A O 1
ATOM 2330 N N . ILE A 1 286 ? -9.757 -15.655 26.228 1.00 90.94 286 ILE A N 1
ATOM 2331 C CA . ILE A 1 286 ? -10.536 -14.548 26.787 1.00 90.94 286 ILE A CA 1
ATOM 2332 C C . ILE A 1 286 ? -11.944 -14.594 26.188 1.00 90.94 286 ILE A C 1
ATOM 2334 O O . ILE A 1 286 ? -12.116 -14.431 24.982 1.00 90.94 286 ILE A O 1
ATOM 2338 N N . LEU A 1 287 ? -12.949 -14.801 27.041 1.00 90.25 287 LEU A N 1
ATOM 2339 C CA . LEU A 1 287 ? -14.337 -15.028 26.633 1.00 90.25 287 LEU A CA 1
ATOM 2340 C C . LEU A 1 287 ? -15.165 -13.733 26.700 1.00 90.25 287 LEU A C 1
ATOM 2342 O O . LEU A 1 287 ? -15.977 -13.551 27.603 1.00 90.25 287 LEU A O 1
ATOM 2346 N N . ASP A 1 288 ? -14.907 -12.785 25.795 1.00 87.19 288 ASP A N 1
ATOM 2347 C CA . ASP A 1 288 ? -15.536 -11.450 25.810 1.00 87.19 288 ASP A CA 1
ATOM 2348 C C . ASP A 1 288 ? -16.391 -11.122 24.571 1.00 87.19 288 ASP A C 1
ATOM 2350 O O . ASP A 1 288 ? -16.685 -9.955 24.300 1.00 87.19 288 ASP A O 1
ATOM 2354 N N . GLY A 1 289 ? -16.779 -12.140 23.804 1.00 87.31 289 GLY A N 1
ATOM 2355 C CA . GLY A 1 289 ? -17.590 -12.019 22.593 1.00 87.31 289 GLY A CA 1
ATOM 2356 C C . GLY A 1 289 ? -16.826 -11.502 21.370 1.00 87.31 289 GLY A C 1
ATOM 2357 O O . GLY A 1 289 ? -17.444 -11.141 20.366 1.00 87.31 289 GLY A O 1
ATOM 2358 N N . LYS A 1 290 ? -15.491 -11.393 21.437 1.00 89.00 290 LYS A N 1
ATOM 2359 C CA . LYS A 1 290 ? -14.667 -10.871 20.337 1.00 89.00 290 LYS A CA 1
ATOM 2360 C C . LYS A 1 290 ? -13.948 -11.971 19.571 1.00 89.00 290 LYS A C 1
ATOM 2362 O O . LYS A 1 290 ? -13.614 -13.028 20.100 1.00 89.00 290 LYS A O 1
ATOM 2367 N N . LEU A 1 291 ? -13.639 -11.656 18.315 1.00 93.88 291 LEU A N 1
ATOM 2368 C CA . LEU A 1 291 ? -12.678 -12.403 17.516 1.00 93.88 291 LEU A CA 1
ATOM 2369 C C . LEU A 1 291 ? -11.268 -12.127 18.050 1.00 93.88 291 LEU A C 1
ATOM 2371 O O . LEU A 1 291 ? -10.856 -10.968 18.117 1.00 93.88 291 LEU A O 1
ATOM 2375 N N . ARG A 1 292 ? -10.532 -13.175 18.415 1.00 95.31 292 ARG A N 1
ATOM 2376 C CA . ARG A 1 292 ? -9.240 -13.081 19.102 1.00 95.31 292 ARG A CA 1
ATOM 2377 C C . ARG A 1 292 ? -8.238 -14.103 18.582 1.00 95.31 292 ARG A C 1
ATOM 2379 O O . ARG A 1 292 ? -8.574 -15.048 17.877 1.00 95.31 292 ARG A O 1
ATOM 2386 N N . SER A 1 293 ? -6.980 -13.872 18.918 1.00 96.31 293 SER A N 1
ATOM 2387 C CA . SER A 1 293 ? -5.869 -14.803 18.749 1.00 96.31 293 SER A CA 1
ATOM 2388 C C . SER A 1 293 ? -4.832 -14.512 19.837 1.00 96.31 293 SER A C 1
ATOM 2390 O O . SER A 1 293 ? -4.803 -13.387 20.348 1.00 96.31 293 SER A O 1
ATOM 2392 N N . PRO A 1 294 ? -3.920 -15.447 20.148 1.00 95.38 294 PRO A N 1
ATOM 2393 C CA . PRO A 1 294 ? -2.806 -15.179 21.057 1.00 95.38 294 PRO A CA 1
ATOM 2394 C C . PRO A 1 294 ? -1.997 -13.925 20.686 1.00 95.38 294 PRO A C 1
ATOM 2396 O O . PRO A 1 294 ? -1.574 -13.167 21.559 1.00 95.38 294 PRO A O 1
ATOM 2399 N N . TRP A 1 295 ? -1.821 -13.656 19.385 1.00 95.75 295 TRP A N 1
ATOM 2400 C CA . TRP A 1 295 ? -1.186 -12.421 18.918 1.00 95.75 295 TRP A CA 1
ATOM 2401 C C . TRP A 1 295 ? -2.007 -11.182 19.289 1.00 95.75 295 TRP A C 1
ATOM 2403 O O . TRP A 1 295 ? -1.457 -10.220 19.824 1.00 95.75 295 TRP A O 1
ATOM 2413 N N . TYR A 1 296 ? -3.314 -11.198 19.017 1.00 96.75 296 TYR A N 1
ATOM 2414 C CA . TYR A 1 296 ? -4.199 -10.071 19.303 1.00 96.75 296 TYR A CA 1
ATOM 2415 C C . TYR A 1 296 ? -4.264 -9.775 20.807 1.00 96.75 296 TYR A C 1
ATOM 2417 O O . TYR A 1 296 ? -4.195 -8.616 21.214 1.00 96.75 296 TYR A O 1
ATOM 2425 N N . ASP A 1 297 ? -4.319 -10.820 21.631 1.00 95.50 297 ASP A N 1
ATOM 2426 C CA . ASP A 1 297 ? -4.366 -10.711 23.088 1.00 95.50 297 ASP A CA 1
ATOM 2427 C C . ASP A 1 297 ? -3.060 -10.122 23.643 1.00 95.50 297 ASP A C 1
ATOM 2429 O O . ASP A 1 297 ? -3.083 -9.229 24.494 1.00 95.50 297 ASP A O 1
ATOM 2433 N N . ASN A 1 298 ? -1.915 -10.525 23.084 1.00 95.38 298 ASN A N 1
ATOM 2434 C CA . ASN A 1 298 ? -0.631 -9.904 23.391 1.00 95.38 298 ASN A CA 1
ATOM 2435 C C . ASN A 1 298 ? -0.579 -8.420 22.983 1.00 95.38 298 ASN A C 1
ATOM 2437 O O . ASN A 1 298 ? -0.085 -7.594 23.749 1.00 95.38 298 ASN A O 1
ATOM 2441 N N . GLU A 1 299 ? -1.097 -8.047 21.809 1.00 96.25 299 GLU A N 1
ATOM 2442 C CA . GLU A 1 299 ? -1.133 -6.634 21.406 1.00 96.25 299 GLU A CA 1
ATOM 2443 C C . GLU A 1 299 ? -2.100 -5.809 22.265 1.00 96.25 299 GLU A C 1
ATOM 2445 O O . GLU A 1 299 ? -1.78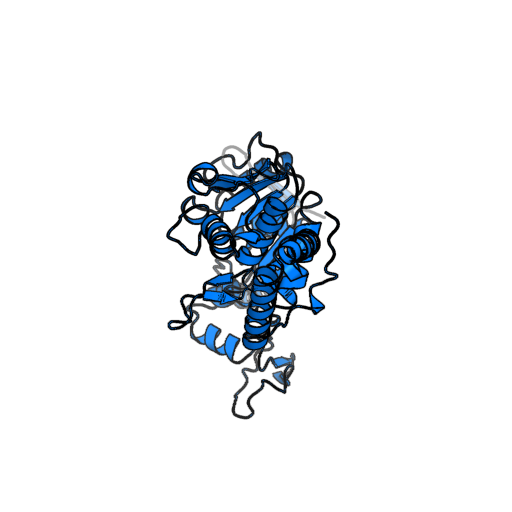7 -4.668 22.599 1.00 96.25 299 GLU A O 1
ATOM 2450 N N . CYS A 1 300 ? -3.218 -6.389 22.707 1.00 95.50 300 CYS A N 1
ATOM 2451 C CA . CYS A 1 300 ? -4.123 -5.763 23.669 1.00 95.50 300 CYS A CA 1
ATOM 2452 C C . CYS A 1 300 ? -3.435 -5.478 25.011 1.00 95.50 300 CYS A C 1
ATOM 2454 O O . CYS A 1 300 ? -3.627 -4.402 25.569 1.00 95.50 300 CYS A O 1
ATOM 2456 N N . ASN A 1 301 ? -2.594 -6.395 25.498 1.00 95.12 301 ASN A N 1
ATOM 2457 C CA . ASN A 1 301 ? -1.810 -6.191 26.722 1.00 95.12 301 ASN A CA 1
ATOM 2458 C C . ASN A 1 301 ? -0.744 -5.095 26.575 1.00 95.12 301 ASN A C 1
ATOM 2460 O O . ASN A 1 301 ? -0.359 -4.465 27.559 1.00 95.12 301 ASN A O 1
ATOM 2464 N N . ARG A 1 302 ? -0.246 -4.875 25.354 1.00 95.19 302 ARG A N 1
ATOM 2465 C CA . ARG A 1 302 ? 0.741 -3.829 25.045 1.00 95.19 302 ARG A CA 1
ATOM 2466 C C . ARG A 1 302 ? 0.104 -2.463 24.798 1.00 95.19 302 ARG A C 1
ATOM 2468 O O . ARG A 1 302 ? 0.794 -1.454 24.936 1.00 95.19 302 ARG A O 1
ATOM 2475 N N . ALA A 1 303 ? -1.165 -2.431 24.405 1.00 94.31 303 ALA A N 1
ATOM 2476 C CA . ALA A 1 303 ? -1.879 -1.202 24.111 1.00 94.31 303 ALA A CA 1
ATOM 2477 C C . ALA A 1 303 ? -2.075 -0.357 25.376 1.00 94.31 303 ALA A C 1
ATOM 2479 O O . ALA A 1 303 ? -2.401 -0.845 26.456 1.00 94.31 303 ALA A O 1
ATOM 2480 N N . THR A 1 304 ? -1.920 0.952 25.222 1.00 92.00 304 THR A N 1
ATOM 2481 C CA . THR A 1 304 ? -2.041 1.932 26.309 1.00 92.00 304 THR A CA 1
ATOM 2482 C C . THR A 1 304 ? -3.490 2.280 26.639 1.00 92.00 304 THR A C 1
ATOM 2484 O O . THR A 1 304 ? -3.776 2.825 27.704 1.00 92.00 304 THR A O 1
ATOM 2487 N N . SER A 1 305 ? -4.424 1.997 25.727 1.00 92.50 305 SER A N 1
ATOM 2488 C CA . SER A 1 305 ? -5.837 2.319 25.902 1.00 92.50 305 SER A CA 1
ATOM 2489 C C . SER A 1 305 ? -6.750 1.452 25.035 1.00 92.50 305 SER A C 1
ATOM 2491 O O . SER A 1 305 ? -6.355 0.942 23.987 1.00 92.50 305 SER A O 1
ATOM 2493 N N . LYS A 1 306 ? -8.030 1.365 25.420 1.00 91.94 306 LYS A N 1
ATOM 2494 C CA . LYS A 1 306 ? -9.076 0.739 24.589 1.00 91.94 306 LYS A CA 1
ATOM 2495 C C . LYS A 1 306 ? -9.232 1.430 23.230 1.00 91.94 306 LYS A C 1
ATOM 2497 O O . LYS A 1 306 ? -9.548 0.772 22.245 1.00 91.94 306 LYS A O 1
ATOM 2502 N N . ARG A 1 307 ? -8.981 2.742 23.176 1.00 92.44 307 ARG A N 1
ATOM 2503 C CA . ARG A 1 307 ? -9.010 3.528 21.940 1.00 92.44 307 ARG A CA 1
ATOM 2504 C C . ARG A 1 307 ? -7.919 3.084 20.966 1.00 92.44 307 ARG A C 1
ATOM 2506 O O . ARG A 1 307 ? -8.188 2.962 19.777 1.00 92.44 307 ARG A O 1
ATOM 2513 N N . GLU A 1 308 ? -6.711 2.821 21.466 1.00 94.31 308 GLU A N 1
ATOM 2514 C CA . GLU A 1 308 ? -5.608 2.303 20.650 1.00 94.31 308 GLU A CA 1
ATOM 2515 C C . GLU A 1 308 ? -5.955 0.934 20.053 1.00 94.31 308 GLU A C 1
ATOM 2517 O O . GLU A 1 308 ? -5.767 0.738 18.858 1.00 94.31 308 GLU A O 1
ATOM 2522 N N . ILE A 1 309 ? -6.548 0.030 20.841 1.00 95.56 309 ILE A N 1
ATOM 2523 C CA . ILE A 1 309 ? -7.032 -1.278 20.362 1.00 95.56 309 ILE A CA 1
ATOM 2524 C C . ILE A 1 309 ? -8.077 -1.094 19.251 1.00 95.56 309 ILE A C 1
ATOM 2526 O O . ILE A 1 309 ? -7.928 -1.637 18.156 1.00 95.56 309 ILE A O 1
ATOM 2530 N N . ALA A 1 310 ? -9.091 -0.259 19.494 1.00 95.56 310 ALA A N 1
ATOM 2531 C CA . ALA A 1 310 ? -10.153 0.025 18.531 1.00 95.56 310 ALA A CA 1
ATOM 2532 C C . ALA A 1 310 ? -9.612 0.588 17.201 1.00 95.56 310 ALA A C 1
ATOM 2534 O O . ALA A 1 310 ? -10.046 0.199 16.115 1.00 95.56 310 ALA A O 1
ATOM 2535 N N . GLN A 1 311 ? -8.638 1.495 17.285 1.00 95.25 311 GLN A N 1
ATOM 2536 C CA . GLN A 1 311 ? -8.013 2.152 16.141 1.00 95.25 311 GLN A CA 1
ATOM 2537 C C . GLN A 1 311 ? -7.054 1.233 15.375 1.00 95.25 311 GLN A C 1
ATOM 2539 O O . GLN A 1 311 ? -7.164 1.076 14.158 1.00 95.25 311 GLN A O 1
ATOM 2544 N N . GLU A 1 312 ? -6.070 0.676 16.075 1.00 96.12 312 GLU A N 1
ATOM 2545 C CA . GLU A 1 312 ? -4.915 0.022 15.465 1.00 96.12 312 GLU A CA 1
ATOM 2546 C C . GLU A 1 312 ? -5.164 -1.469 15.211 1.00 96.12 312 GLU A C 1
ATOM 2548 O O . GLU A 1 312 ? -4.527 -2.046 14.329 1.00 96.12 312 GLU A O 1
ATOM 2553 N N . LEU A 1 313 ? -6.106 -2.099 15.919 1.00 96.75 313 LEU A N 1
ATOM 2554 C CA . LEU A 1 313 ? -6.433 -3.514 15.749 1.00 96.75 313 LEU A CA 1
ATOM 2555 C C . LEU A 1 313 ? -7.815 -3.680 15.104 1.00 96.75 313 LEU A C 1
ATOM 2557 O O . LEU A 1 313 ? -7.895 -4.171 13.979 1.00 96.75 313 LEU A O 1
ATOM 2561 N N . ASP A 1 314 ? -8.884 -3.203 15.732 1.00 96.19 314 ASP A N 1
ATOM 2562 C CA . ASP A 1 314 ? -10.253 -3.641 15.392 1.00 96.19 314 ASP A CA 1
ATOM 2563 C C . ASP A 1 314 ? -10.855 -2.980 14.143 1.00 96.19 314 ASP A C 1
ATOM 2565 O O . ASP A 1 314 ? -11.846 -3.456 13.577 1.00 96.19 314 ASP A O 1
ATOM 2569 N N . ILE A 1 315 ? -10.253 -1.886 13.670 1.00 96.62 315 ILE A N 1
ATOM 2570 C CA . ILE A 1 315 ? -10.851 -1.009 12.655 1.00 96.62 315 ILE A CA 1
ATOM 2571 C C . ILE A 1 315 ? -12.232 -0.504 13.139 1.00 96.62 315 ILE A C 1
ATOM 2573 O O . ILE A 1 315 ? -13.208 -0.447 12.386 1.00 96.62 315 ILE A O 1
ATOM 2577 N N . ASP A 1 316 ? -12.327 -0.146 14.418 1.00 95.38 316 ASP A N 1
ATOM 2578 C CA . ASP A 1 316 ? -13.536 0.399 15.027 1.00 95.38 316 ASP A CA 1
ATOM 2579 C C . ASP A 1 316 ? -13.500 1.935 14.993 1.00 95.38 316 ASP A C 1
ATOM 2581 O O . ASP A 1 316 ? -12.763 2.600 15.723 1.00 95.38 316 ASP A O 1
ATOM 2585 N N . TYR A 1 317 ? -14.327 2.525 14.128 1.00 93.69 317 TYR A N 1
ATOM 2586 C CA . TYR A 1 317 ? -14.440 3.979 13.979 1.00 93.69 317 TYR A CA 1
ATOM 2587 C C . TYR A 1 317 ? -15.090 4.663 15.179 1.00 93.69 317 TYR A C 1
ATOM 2589 O O . TYR A 1 317 ? -14.820 5.836 15.412 1.00 93.69 317 TYR A O 1
ATOM 2597 N N . LEU A 1 318 ? -15.966 3.976 15.913 1.00 90.88 318 LEU A N 1
ATOM 2598 C CA . LEU A 1 318 ? -16.604 4.561 17.086 1.00 90.88 318 LEU A CA 1
ATOM 2599 C C . LEU A 1 318 ? -15.629 4.523 18.259 1.00 90.88 318 LEU A C 1
ATOM 2601 O O . LEU A 1 318 ? -15.368 5.572 18.849 1.00 90.88 318 LEU A O 1
ATOM 2605 N N . GLY A 1 319 ? -15.038 3.359 18.539 1.00 88.75 319 GLY A N 1
ATOM 2606 C CA . GLY A 1 319 ? -14.077 3.179 19.628 1.00 88.75 319 GLY A CA 1
ATOM 2607 C C . GLY A 1 319 ? -12.753 3.932 19.447 1.00 88.75 319 GLY A C 1
ATOM 2608 O O . GLY A 1 319 ? -12.099 4.249 20.436 1.00 88.75 319 GLY A O 1
ATOM 2609 N N . SER A 1 320 ? -12.362 4.263 18.209 1.00 90.25 320 SER A N 1
ATOM 2610 C CA . SER A 1 320 ? -11.133 5.030 17.911 1.00 90.25 320 SER A CA 1
ATOM 2611 C C . SER A 1 320 ? -11.267 6.550 18.070 1.00 90.25 320 SER A C 1
ATOM 2613 O O . SER A 1 320 ? -10.265 7.269 17.987 1.00 90.25 320 SER A O 1
ATOM 2615 N N . GLY A 1 321 ? -12.485 7.062 18.266 1.00 83.19 321 GLY A N 1
ATOM 2616 C CA . GLY A 1 321 ? -12.737 8.488 18.467 1.00 83.19 321 GLY A CA 1
ATOM 2617 C C . GLY A 1 321 ? -12.441 8.965 19.891 1.00 83.19 321 GLY A C 1
ATOM 2618 O O . GLY A 1 321 ? -12.370 8.177 20.831 1.00 83.19 321 GLY A O 1
ATOM 2619 N N . ASP A 1 322 ? -12.324 10.283 20.058 1.00 66.75 322 ASP A N 1
ATOM 2620 C CA . ASP A 1 322 ? -12.354 10.938 21.370 1.00 66.75 322 ASP A CA 1
ATOM 2621 C C . ASP A 1 322 ? -13.796 10.973 21.892 1.00 66.75 322 ASP A C 1
ATOM 2623 O O . ASP A 1 322 ? -14.495 11.982 21.806 1.00 66.75 322 ASP A O 1
ATOM 2627 N N . GLN A 1 323 ? -14.286 9.831 22.375 1.00 59.94 323 GLN A N 1
ATOM 2628 C CA . GLN A 1 323 ? -15.574 9.780 23.053 1.00 59.94 323 GLN A CA 1
ATOM 2629 C C . GLN A 1 323 ? -15.402 10.256 24.498 1.00 59.94 323 GLN A C 1
ATOM 2631 O O . GLN A 1 323 ? -14.712 9.617 25.287 1.00 59.94 323 GLN A O 1
ATOM 2636 N N . PHE A 1 324 ? -16.047 11.371 24.852 1.00 56.75 324 PHE A N 1
ATOM 2637 C CA . PHE A 1 324 ? -16.079 11.854 26.239 1.00 56.75 324 PHE A CA 1
ATOM 2638 C C . PHE A 1 324 ? -16.825 10.873 27.166 1.00 56.75 324 PHE A C 1
ATOM 2640 O O . PHE A 1 324 ? -16.491 10.742 28.340 1.00 56.75 324 PHE A O 1
ATOM 2647 N N . PHE A 1 325 ? -17.795 10.135 26.617 1.00 61.75 325 PHE A N 1
ATOM 2648 C CA . PHE A 1 325 ? -18.522 9.058 27.288 1.00 61.75 325 PHE A CA 1
ATOM 2649 C C . PHE A 1 325 ? -18.461 7.797 26.430 1.00 61.75 325 PHE A C 1
ATOM 2651 O O . PHE A 1 325 ? -18.742 7.868 25.237 1.00 61.75 325 PHE A O 1
ATOM 2658 N N . SER A 1 326 ? -18.118 6.651 27.017 1.00 61.31 326 SER A N 1
ATOM 2659 C CA . SER A 1 326 ? -18.116 5.381 26.287 1.00 61.31 326 SER A CA 1
ATOM 2660 C C . SER A 1 326 ? -19.541 4.956 25.889 1.00 61.31 326 SER A C 1
ATOM 2662 O O . SER A 1 326 ? -20.508 5.379 26.534 1.00 61.31 326 SER A O 1
ATOM 2664 N N . PRO A 1 327 ? -19.721 4.105 24.859 1.00 67.31 327 PRO A N 1
ATOM 2665 C CA . PRO A 1 327 ? -21.052 3.717 24.390 1.00 67.31 327 PRO A CA 1
ATOM 2666 C C . PRO A 1 327 ? -21.888 3.024 25.470 1.00 67.31 327 PRO A C 1
ATOM 2668 O O . PRO A 1 327 ? -23.095 3.224 25.530 1.00 67.31 327 PRO A O 1
ATOM 2671 N N . ASP A 1 328 ? -21.251 2.256 26.354 1.00 71.19 328 ASP A N 1
ATOM 2672 C CA . ASP A 1 328 ? -21.875 1.624 27.517 1.00 71.19 328 ASP A CA 1
ATOM 2673 C C . ASP A 1 328 ? -22.338 2.650 28.563 1.00 71.19 328 ASP A C 1
ATOM 2675 O O . ASP A 1 328 ? -23.442 2.524 29.094 1.00 71.19 328 ASP A O 1
ATOM 2679 N N . VAL A 1 329 ? -21.556 3.708 28.808 1.00 77.50 329 VAL A N 1
ATOM 2680 C CA . VAL A 1 329 ? -21.952 4.816 29.691 1.00 77.50 329 VAL A CA 1
ATOM 2681 C C . VAL A 1 329 ? -23.124 5.586 29.092 1.00 77.50 329 VAL A C 1
ATOM 2683 O O . VAL A 1 329 ? -24.067 5.892 29.817 1.00 77.50 329 VAL A O 1
ATOM 2686 N N . ILE A 1 330 ? -23.107 5.848 27.781 1.00 78.56 330 ILE A N 1
ATOM 2687 C CA . ILE A 1 330 ? -24.219 6.503 27.080 1.00 78.56 330 ILE A CA 1
ATOM 2688 C C . ILE A 1 330 ? -25.467 5.618 27.126 1.00 78.56 330 ILE A C 1
ATOM 2690 O O . ILE A 1 330 ? -26.529 6.098 27.504 1.00 78.56 330 ILE A O 1
ATOM 2694 N N . ALA A 1 331 ? -25.358 4.329 26.796 1.00 78.44 331 ALA A N 1
ATOM 2695 C CA . ALA A 1 331 ? -26.489 3.402 26.807 1.00 78.44 331 ALA A CA 1
ATOM 2696 C C . ALA A 1 331 ? -27.100 3.265 28.209 1.00 78.44 331 ALA A C 1
ATOM 2698 O O . ALA A 1 331 ? -28.323 3.266 28.353 1.00 78.44 331 ALA A O 1
ATOM 2699 N N . ARG A 1 332 ? -26.259 3.207 29.249 1.00 83.62 332 ARG A N 1
ATOM 2700 C CA . ARG A 1 332 ? -26.709 3.217 30.642 1.00 83.62 332 ARG A CA 1
ATOM 2701 C C . ARG A 1 332 ? -27.388 4.536 31.004 1.00 83.62 332 ARG A C 1
ATOM 2703 O O . ARG A 1 332 ? -28.496 4.497 31.520 1.00 83.62 332 ARG A O 1
ATOM 2710 N N . ALA A 1 333 ? -26.790 5.681 30.675 1.00 84.62 333 ALA A N 1
ATOM 2711 C CA . ALA A 1 333 ? -27.379 6.993 30.947 1.00 84.62 333 ALA A CA 1
ATOM 2712 C C . ALA A 1 333 ? -28.713 7.195 30.211 1.00 84.62 333 ALA A C 1
ATOM 2714 O O . ALA A 1 333 ? -29.653 7.732 30.784 1.00 84.62 333 ALA A O 1
ATOM 2715 N N . VAL A 1 334 ? -28.837 6.714 28.971 1.00 85.38 334 VAL A N 1
ATOM 2716 C CA . VAL A 1 334 ? -30.108 6.717 28.235 1.00 85.38 334 VAL A CA 1
ATOM 2717 C C . VAL A 1 334 ? -31.132 5.835 28.947 1.00 85.38 334 VAL A C 1
ATOM 2719 O O . VAL A 1 334 ? -32.251 6.272 29.181 1.00 85.38 334 VAL A O 1
ATOM 2722 N N . LYS A 1 335 ? -30.756 4.621 29.360 1.00 86.81 335 LYS A N 1
ATOM 2723 C CA . LYS A 1 335 ? -31.665 3.712 30.070 1.00 86.81 335 LYS A CA 1
ATOM 2724 C C . LYS A 1 335 ? -32.114 4.252 31.434 1.00 86.81 335 LYS A C 1
ATOM 2726 O O . LYS A 1 335 ? -33.256 4.031 31.823 1.00 86.81 335 LYS A O 1
ATOM 2731 N N . GLU A 1 336 ? -31.217 4.899 32.170 1.00 90.44 336 GLU A N 1
ATOM 2732 C CA . GLU A 1 336 ? -31.460 5.364 33.541 1.00 90.44 336 GLU A CA 1
ATOM 2733 C C . GLU A 1 336 ? -32.083 6.762 33.602 1.00 90.44 336 GLU A C 1
ATOM 2735 O O . GLU A 1 336 ? -32.765 7.082 34.576 1.00 90.44 336 GLU A O 1
ATOM 2740 N N . HIS A 1 337 ? -31.837 7.606 32.597 1.00 87.88 337 HIS A N 1
ATOM 2741 C CA . HIS A 1 337 ? -32.147 9.035 32.676 1.00 87.88 337 HIS A CA 1
ATOM 2742 C C . HIS A 1 337 ? -32.852 9.611 31.450 1.00 87.88 337 HIS A C 1
ATOM 2744 O O . HIS A 1 337 ? -33.408 10.705 31.558 1.00 87.88 337 HIS A O 1
ATOM 2750 N N . ALA A 1 338 ? -32.848 8.942 30.292 1.00 88.00 338 ALA A N 1
ATOM 2751 C CA . ALA A 1 338 ? -33.597 9.462 29.155 1.00 88.00 338 ALA A CA 1
ATOM 2752 C C . ALA A 1 338 ? -35.090 9.171 29.323 1.00 88.00 338 ALA A C 1
ATOM 2754 O O . ALA A 1 338 ? -35.512 8.080 29.700 1.00 88.00 338 ALA A O 1
ATOM 2755 N N . MET A 1 339 ? -35.892 10.169 28.985 1.00 86.31 339 MET A N 1
ATOM 2756 C CA . MET A 1 339 ? -37.336 10.067 28.857 1.00 86.31 339 MET A CA 1
ATOM 2757 C C . MET A 1 339 ? -37.725 10.510 27.453 1.00 86.31 339 MET A C 1
ATOM 2759 O O . MET A 1 339 ? -37.009 11.295 26.826 1.00 86.31 339 MET A O 1
ATOM 2763 N N . ASN A 1 340 ? -38.849 10.000 26.952 1.00 84.31 340 ASN A N 1
ATOM 2764 C CA . ASN A 1 340 ? -39.362 10.453 25.665 1.00 84.31 340 ASN A CA 1
ATOM 2765 C C . ASN A 1 340 ? -39.594 11.971 25.721 1.00 84.31 340 ASN A C 1
ATOM 2767 O O . ASN A 1 340 ? -40.119 12.461 26.727 1.00 84.31 340 ASN A O 1
ATOM 2771 N N . PRO A 1 341 ? -39.199 12.716 24.676 1.00 82.75 341 PRO A N 1
ATOM 2772 C CA . PRO A 1 341 ? -39.443 14.146 24.633 1.00 82.75 341 PRO A CA 1
ATOM 2773 C C . PRO A 1 341 ? -40.949 14.399 24.703 1.00 82.75 341 PRO A C 1
ATOM 2775 O O . PRO A 1 341 ? -41.726 13.770 23.987 1.00 82.75 341 PRO A O 1
ATOM 2778 N N . THR A 1 342 ? -41.362 15.327 25.564 1.00 84.44 342 THR A N 1
ATOM 2779 C CA . THR A 1 342 ? -42.773 15.725 25.661 1.00 84.44 342 THR A CA 1
ATOM 2780 C C . THR A 1 342 ? -43.231 16.438 24.389 1.00 84.44 342 THR A C 1
ATOM 2782 O O . THR A 1 342 ? -44.392 16.341 24.015 1.00 84.44 342 THR A O 1
ATOM 2785 N N . HIS A 1 343 ? -42.305 17.140 23.728 1.00 82.06 343 HIS A N 1
ATOM 2786 C CA . HIS A 1 343 ? -42.533 17.950 22.538 1.00 82.06 343 HIS A CA 1
ATOM 2787 C C . HIS A 1 343 ? -41.289 17.910 21.643 1.00 82.06 343 HIS A C 1
ATOM 2789 O O . HIS A 1 343 ? -40.166 17.998 22.146 1.00 82.06 343 HIS A O 1
ATOM 2795 N N . ILE A 1 344 ? -41.484 17.791 20.331 1.00 87.19 344 ILE A N 1
ATOM 2796 C CA . ILE A 1 344 ? -40.430 17.867 19.311 1.00 87.19 344 ILE A CA 1
ATOM 2797 C C . ILE A 1 344 ? -40.830 18.979 18.344 1.00 87.19 344 ILE A C 1
ATOM 2799 O O . ILE A 1 344 ? -42.010 19.132 18.044 1.00 87.19 344 ILE A O 1
ATOM 2803 N N . GLY A 1 345 ? -39.874 19.787 17.898 1.00 88.56 345 GLY A N 1
ATOM 2804 C CA . GLY A 1 345 ? -40.162 20.941 17.059 1.00 88.56 345 GLY A CA 1
ATOM 2805 C C . GLY A 1 345 ? -38.926 21.743 16.681 1.00 88.56 345 GLY A C 1
ATOM 2806 O O . GLY A 1 345 ? -37.832 21.505 17.197 1.00 88.56 345 GLY A O 1
ATOM 2807 N N . ASP A 1 346 ? -39.132 22.714 15.799 1.00 88.31 346 ASP A N 1
ATOM 2808 C CA . ASP A 1 346 ? -38.117 23.645 15.323 1.00 88.31 346 ASP A CA 1
ATOM 2809 C C . ASP A 1 346 ? -38.177 24.952 16.122 1.00 88.31 346 ASP A C 1
ATOM 2811 O O . ASP A 1 346 ? -39.188 25.663 16.119 1.00 88.31 346 ASP A O 1
ATOM 2815 N N . LEU A 1 347 ? -37.074 25.284 16.797 1.00 90.75 347 LEU A N 1
ATOM 2816 C CA . LEU A 1 347 ? -36.912 26.546 17.516 1.00 90.75 347 LEU A CA 1
ATOM 2817 C C . LEU A 1 347 ? -36.369 27.622 16.570 1.00 90.75 347 LEU A C 1
ATOM 2819 O O . LEU A 1 347 ? -35.238 27.535 16.094 1.00 90.75 347 LEU A O 1
ATOM 2823 N N . SER A 1 348 ? -37.162 28.659 16.333 1.00 89.12 348 SER A N 1
ATOM 2824 C CA . SER A 1 348 ? -36.724 29.882 15.665 1.00 89.12 348 SER A CA 1
ATOM 2825 C C . SER A 1 348 ? -36.090 30.823 16.682 1.00 89.12 348 SER A C 1
ATOM 2827 O O . SER A 1 348 ? -36.606 30.983 17.788 1.00 89.12 348 SER A O 1
ATOM 2829 N N . TYR A 1 349 ? -34.995 31.474 16.307 1.00 90.31 349 TYR A N 1
ATOM 2830 C CA . TYR A 1 349 ? -34.282 32.419 17.161 1.00 90.31 349 TYR A CA 1
ATOM 2831 C C . TYR A 1 349 ? -33.893 33.680 16.389 1.00 90.31 349 TYR A C 1
ATOM 2833 O O . TYR A 1 349 ? -33.760 33.660 15.162 1.00 90.31 349 TYR A O 1
ATOM 2841 N N . ASP A 1 350 ? -33.723 34.778 17.119 1.00 87.88 350 ASP A N 1
ATOM 2842 C CA . ASP A 1 350 ? -33.243 36.040 16.579 1.00 87.88 350 ASP A CA 1
ATOM 2843 C C . ASP A 1 350 ? -31.786 35.888 16.132 1.00 87.88 350 ASP A C 1
ATOM 2845 O O . ASP A 1 350 ? -30.927 35.389 16.861 1.00 87.88 350 ASP A O 1
ATOM 2849 N N . LEU A 1 351 ? -31.498 36.290 14.897 1.00 83.31 351 LEU A N 1
ATOM 2850 C CA . LEU A 1 351 ? -30.187 36.088 14.285 1.00 83.31 351 LEU A CA 1
ATOM 2851 C C . LEU A 1 351 ? -29.097 37.021 14.839 1.00 83.31 351 LEU A C 1
ATOM 2853 O O . LEU A 1 351 ? -27.924 36.789 14.552 1.00 83.31 351 LEU A O 1
ATOM 2857 N N . HIS A 1 352 ? -29.453 38.077 15.576 1.00 79.88 352 HIS A N 1
ATOM 2858 C CA . HIS A 1 352 ? -28.500 39.034 16.144 1.00 79.88 352 HIS A CA 1
ATOM 2859 C C . HIS A 1 352 ? -28.081 38.681 17.570 1.00 79.88 352 HIS A C 1
ATOM 2861 O O . HIS A 1 352 ? -26.905 38.842 17.896 1.00 79.88 352 HIS A O 1
ATOM 2867 N N . ASP A 1 353 ? -29.000 38.201 18.410 1.00 89.75 353 ASP A N 1
ATOM 2868 C CA . ASP A 1 353 ? -28.710 37.915 19.824 1.00 89.75 353 ASP A CA 1
ATOM 2869 C C . ASP A 1 353 ? -28.984 36.465 20.258 1.00 89.75 353 ASP A C 1
ATOM 2871 O O . ASP A 1 353 ? -28.642 36.081 21.377 1.00 89.75 353 ASP A O 1
ATOM 2875 N N . GLY A 1 354 ? -29.532 35.633 19.367 1.00 84.94 354 GLY A N 1
ATOM 2876 C CA . GLY A 1 354 ? -29.812 34.224 19.635 1.00 84.94 354 GLY A CA 1
ATOM 2877 C C . GLY A 1 354 ? -31.006 33.997 20.561 1.00 84.94 354 GLY A C 1
ATOM 2878 O O . GLY A 1 354 ? -31.188 32.875 21.042 1.00 84.94 354 GLY A O 1
ATOM 2879 N N . THR A 1 355 ? -31.814 35.025 20.839 1.00 91.81 355 THR A N 1
ATOM 2880 C CA . THR A 1 355 ? -32.990 34.870 21.696 1.00 91.81 355 THR A CA 1
ATOM 2881 C C . THR A 1 355 ? -34.070 34.031 21.004 1.00 91.81 355 THR A C 1
ATOM 2883 O O . THR A 1 355 ? -34.315 34.201 19.808 1.00 91.81 355 THR A O 1
ATOM 2886 N N . PRO A 1 356 ? -34.729 33.093 21.708 1.00 88.94 356 PRO A N 1
ATOM 2887 C CA . PRO A 1 356 ? -35.786 32.283 21.110 1.00 88.94 356 PRO A CA 1
ATOM 2888 C C . PRO A 1 356 ? -37.000 33.146 20.744 1.00 88.94 356 PRO A C 1
ATOM 2890 O O . PRO A 1 356 ? -37.510 33.878 21.590 1.00 88.94 356 PRO A O 1
ATOM 2893 N N . ILE A 1 357 ? -37.480 33.031 19.505 1.00 90.81 357 ILE A N 1
ATOM 2894 C CA . ILE A 1 357 ? -38.645 33.770 18.994 1.00 90.81 357 ILE A CA 1
ATOM 2895 C C . ILE A 1 357 ? -39.895 32.889 19.005 1.00 90.81 357 ILE A C 1
ATOM 2897 O O . ILE A 1 357 ? -40.946 33.318 19.474 1.00 90.81 357 ILE A O 1
ATOM 2901 N N . ASP A 1 358 ? -39.799 31.674 18.464 1.00 89.69 358 ASP A N 1
ATOM 2902 C CA . ASP A 1 358 ? -40.952 30.791 18.267 1.00 89.69 358 ASP A CA 1
ATOM 2903 C C . ASP A 1 358 ? -40.523 29.320 18.288 1.00 89.69 358 ASP A C 1
ATOM 2905 O O . ASP A 1 358 ? -39.389 29.001 17.933 1.00 89.69 358 ASP A O 1
ATOM 2909 N N . PHE A 1 359 ? -41.423 28.420 18.682 1.00 89.19 359 PHE A N 1
ATOM 2910 C CA . PHE A 1 359 ? -41.202 26.975 18.644 1.00 89.19 359 PHE A CA 1
ATOM 2911 C C . PHE A 1 359 ? -42.343 26.297 17.893 1.00 89.19 359 PHE A C 1
ATOM 2913 O O . PHE A 1 359 ? -43.464 26.185 18.394 1.00 89.19 359 PHE A O 1
ATOM 2920 N N . LYS A 1 360 ? -42.046 25.808 16.688 1.00 87.25 360 LYS A N 1
ATOM 2921 C CA . LYS A 1 360 ? -43.008 25.076 15.868 1.00 87.25 360 LYS A CA 1
ATOM 2922 C C . LYS A 1 360 ? -42.916 23.592 16.153 1.00 87.25 360 LYS A C 1
ATOM 2924 O O . LYS A 1 360 ? -41.922 22.964 15.813 1.00 87.25 360 LYS A O 1
ATOM 2929 N N . MET A 1 361 ? -43.971 23.036 16.733 1.00 82.81 361 MET A N 1
ATOM 2930 C CA . MET A 1 361 ? -44.065 21.598 16.961 1.00 82.81 361 MET A CA 1
ATOM 2931 C C . MET A 1 361 ? -44.071 20.836 15.633 1.00 82.81 361 MET A C 1
ATOM 2933 O O . MET A 1 361 ? -44.736 21.243 14.680 1.00 82.81 361 MET A O 1
ATOM 2937 N N . SER A 1 362 ? -43.300 19.757 15.579 1.00 74.81 362 SER A N 1
ATOM 2938 C CA . SER A 1 362 ? -43.357 18.765 14.511 1.00 74.81 362 SER A CA 1
ATOM 2939 C C . SER A 1 362 ? -44.503 17.801 14.822 1.00 74.81 362 SER A C 1
ATOM 2941 O O . SER A 1 362 ? -44.571 17.309 15.950 1.00 74.81 362 SER A O 1
ATOM 2943 N N . ASP A 1 363 ? -45.391 17.564 13.853 1.00 59.12 363 ASP A N 1
ATOM 2944 C CA . ASP A 1 363 ? -46.475 16.572 13.970 1.00 59.12 363 ASP A CA 1
ATOM 2945 C C . ASP A 1 363 ? -45.952 15.128 14.051 1.00 59.12 363 ASP A C 1
ATOM 2947 O O . ASP A 1 363 ? -44.958 14.808 13.348 1.00 59.12 363 ASP A O 1
#

Radius of gyration: 24.54 Å; Cα contacts (8 Å, |Δi|>4): 657; chains: 1; bounding box: 70×65×57 Å

Nearest PDB structures (foldseek):
  2o0k-assembly1_A  TM=7.847E-01  e=2.377E-10  Tequatrovirus T4
  3cpe-assembly1_A  TM=7.628E-01  e=3.383E-10  Tequatrovirus T4
  3ezk-assembly1_A  TM=7.262E-01  e=7.266E-10  Tequatrovirus T4
  4bij-assembly1_A  TM=7.244E-01  e=1.015E-07  Escherichia phage T7
  4bil-assembly1_A  TM=7.244E-01  e=1.362E-07  Escherichia phage T7

Foldseek 3Di:
DDADAPCLVVADLDQVSLVVLLVVLVVVCVVPVVSLVVLLVNLLRHLLCVQQNFFWDAQVVPPVPRIGRRRDAPLLSVVLNVQLVLQQAAEEEEAAFAPLCNLLSNLSSLLSCQQNAADAEEEEEEQDLCCQDDCVDSNHSVVSSVRRQVRGDPSNHQPPDDCVPQPDRQWGARPNRRYIYGYDYLPPLPQAPAAHSEYEYEQLQPHPCNVSNVVNCVVNGRYYYHHHFAQACPGNSNVVVVPPGHYRYSALCSPPVSVQQKWFAAPVQDIDTPHPPRNDPPDDDDRDRDTHDPNLVVVVVVDPDQLCSCGNHVSNNHSVYPDPADPVRVVVCCVVPNDDDPFDFDFDADPPPRHTDDTGTDD

Organism: NCBI:txid412755

Secondary structure (DSSP, 8-state):
-----SSGGGS-SSHHHHHHHHHHHHHHHHH-TTHHHHHHHHHHH-HHHHHHHH-EEE-TT-TT--EEE----HHHHHHHHHHHHHTTT--EEEEE-TTS-HHHHHHHHHHHHHHHSSS-EEEEEESSGGGTS-TT-TTSHHHHHHHHHHTS-GGGSPTT--HHHHEETTEEE-TTT--EEEEEESSSSTTTT---SEEEEETGGG-TTHHHHHHHHHHH-S-EEEEE----SSSHHHHHHTTT-EEEEE-GGGSTTTSTT-EEE-TT--EEES-TTT--TT-----SSS-B-HHHHHHHHH-SSHHHHIIIII--TTTTS--SS-HHHHHHHHHHH----S--EEEEE-TTT--EEEEEE--

Sequence (363 aa):
MKVSSPFAHHIPVDIVGNLQWRRRVLNRVLEDPSYADIIWQACSIDPIFYINGFGYTYNPRLVERPRLPFILYPFQVDGILEIIKAIGSHDLLIEKSRDTGASWVCSSAFEWLWHFRRELSFLMVSRAEALVDDRENPKALFWKVDYLLNNLPPWLMPPGYNEKIHRRKLHILNPYTSSVIDGESTQGNVARGDRRTAILLDEFAAVKEGIEVLRSTRDATNSRIFNSTPQGTGNAYYQHRKTGVRRLRFHWSVHPMKNVGLYETDIDGELKVLDAGGYSEDYTPILDGKLRSPWYDNECNRATSKREIAQELDIDYLGSGDQFFSPDVIARAVKEHAMNPTHIGDLSYDLHDGTPIDFKMSD

pLDDT: mean 92.84, std 7.66, range [56.75, 98.75]

Solvent-accessible surface area (backbone atoms only — not comparable to full-atom values): 19639 Å² total; per-residue (Å²): 66,95,80,55,63,90,55,32,88,80,52,54,84,50,74,67,54,28,53,54,48,45,50,51,53,52,52,46,29,73,77,37,64,70,49,41,58,55,52,49,53,51,36,61,58,9,62,56,33,32,34,43,59,50,28,46,43,79,41,83,86,38,79,92,58,31,70,39,74,31,58,68,52,73,66,49,50,56,45,40,56,50,52,45,38,26,40,62,62,34,51,38,37,36,45,23,16,61,95,66,55,60,68,59,46,54,42,48,47,53,46,52,45,34,63,61,35,65,67,40,36,36,37,38,30,18,74,40,51,63,44,20,52,27,92,88,37,85,77,6,50,48,30,50,46,52,48,32,60,76,55,42,55,79,85,71,48,61,62,86,60,44,62,91,79,33,49,51,94,47,34,38,48,31,72,67,28,59,4,36,43,34,46,46,36,56,85,64,73,36,55,60,94,44,80,34,43,25,37,39,32,44,51,34,31,75,28,87,61,28,60,58,38,57,57,33,39,53,82,17,28,57,7,42,36,41,34,25,44,41,52,14,66,90,28,38,45,47,54,50,59,71,71,72,55,48,74,47,76,44,48,48,76,70,35,81,86,42,29,43,21,20,30,36,19,45,96,87,46,51,83,43,74,75,28,69,92,54,42,58,89,89,58,82,82,80,64,77,51,46,82,44,16,67,52,49,54,52,50,55,73,70,43,92,41,71,39,51,39,18,13,42,48,69,52,28,37,71,52,24,30,93,60,94,60,53,71,68,57,47,54,48,46,44,72,77,68,58,70,82,74,93,72,55,59,53,75,42,52,42,92,88,80,64,48,81,73,47,73,48,71,60,132